Protein 2NN4 (pdb70)

Organism: Bacillus subtilis (strain 168) (NCBI:txid224308)

CATH classification: 1.10.287.760

Foldseek 3Di:
DAAPVVLCVVVVVVPDNDDPPDLLVVLVVSLVVLVVCVVVVNDDPVVSVVSNVNSVVVNVVD/DAAPVVLLVVCVVPHHQDDDPDLLVSLVVSLVVLVVCVVVVVDDPVVSVVSNVRSVVVNVVD/DQAPVVLVVVVVVVPDDDDPVDLLVSLVVSLVVLVVCVVVVNDDPVRNVRSNVSSVVVNVVD

B-factor: mean 38.06, std 12.07, range [15.98, 71.2]

InterPro domains:
  IPR009256 YqgQ-like [PF06014] (1-60)
  IPR023164 YqgQ-like superfamily [G3DSA:1.10.287.760] (1-71)
  IPR023164 YqgQ-like superfamily [SSF158379] (1-60)

Structure (mmCIF, N/CA/C/O backbone):
data_2NN4
#
_entry.id   2NN4
#
_cell.length_a   51.85
_cell.length_b   41.25
_cell.length_c   55.18
_cell.angle_alpha   90.00
_cell.angle_beta   113.39
_cell.angle_gamma   90.00
#
_symmetry.space_group_name_H-M   'P 1 21 1'
#
loop_
_entity.id
_entity.type
_entity.pdbx_description
1 polymer 'Hypothetical protein yqgQ'
2 water water
#
loop_
_atom_site.group_PDB
_atom_site.id
_atom_site.type_symbol
_atom_site.label_atom_id
_atom_site.label_alt_id
_atom_site.label_comp_id
_atom_site.label_asym_id
_atom_site.label_entity_id
_atom_site.label_seq_id
_atom_site.pdbx_PDB_ins_code
_atom_site.Cartn_x
_atom_site.Cartn_y
_atom_site.Cartn_z
_atom_site.occupancy
_atom_site.B_iso_or_equiv
_atom_site.auth_seq_id
_atom_site.auth_comp_id
_atom_site.auth_asym_id
_atom_site.auth_atom_id
_atom_site.pdbx_PDB_model_num
ATOM 1 N N . LEU A 1 2 ? -6.325 10.398 8.968 1.00 40.20 1 LEU A N 1
ATOM 2 C CA . LEU A 1 2 ? -6.483 8.919 9.034 1.00 38.87 1 LEU A CA 1
ATOM 3 C C . LEU A 1 2 ? -6.252 8.275 7.673 1.00 36.25 1 LEU A C 1
ATOM 4 O O . LEU A 1 2 ? -5.241 7.613 7.471 1.00 35.90 1 LEU A O 1
ATOM 9 N N . ASN A 1 3 ? -7.166 8.492 6.731 1.00 34.61 2 ASN A N 1
ATOM 10 C CA . ASN A 1 3 ? -7.031 7.879 5.411 1.00 34.69 2 ASN A CA 1
ATOM 11 C C . ASN A 1 3 ? -6.990 8.815 4.208 1.00 33.78 2 ASN A C 1
ATOM 12 O O . ASN A 1 3 ? -6.279 8.555 3.237 1.00 32.37 2 ASN A O 1
ATOM 17 N N . THR A 1 4 ? -7.746 9.903 4.252 1.00 32.60 3 THR A N 1
ATOM 18 C CA . THR A 1 4 ? -7.771 10.794 3.106 1.00 30.99 3 THR A CA 1
ATOM 19 C C . THR A 1 4 ? -7.399 12.234 3.393 1.00 30.62 3 THR A C 1
ATOM 20 O O . THR A 1 4 ? -7.202 12.626 4.544 1.00 29.59 3 THR A O 1
ATOM 24 N N . PHE A 1 5 ? -7.309 13.015 2.320 1.00 30.03 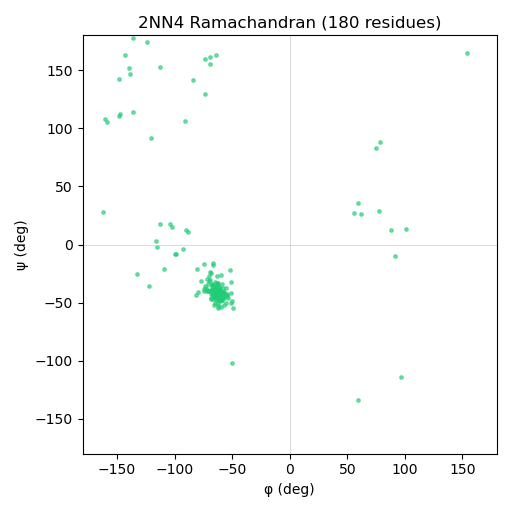4 PHE A N 1
ATOM 25 C CA . PHE A 1 5 ? -6.988 14.433 2.401 1.00 29.26 4 PHE A CA 1
ATOM 26 C C . PHE A 1 5 ? -8.015 15.112 3.298 1.00 28.57 4 PHE A C 1
ATOM 27 O O . PHE A 1 5 ? -7.680 15.973 4.114 1.00 29.45 4 PHE A O 1
ATOM 35 N N . TYR A 1 6 ? -9.270 14.710 3.146 1.00 27.56 5 TYR A N 1
ATOM 36 C CA . TYR A 1 6 ? -10.357 15.266 3.941 1.00 29.43 5 TYR A CA 1
ATOM 37 C C . TYR A 1 6 ? -10.154 15.043 5.438 1.00 28.70 5 TYR A C 1
ATOM 38 O O . TYR A 1 6 ? -10.382 15.949 6.238 1.00 26.50 5 TYR A O 1
ATOM 47 N N . ASP A 1 7 ? -9.748 13.832 5.817 1.00 27.73 6 ASP A N 1
ATOM 48 C CA . ASP A 1 7 ? -9.516 13.520 7.233 1.00 26.73 6 ASP A CA 1
ATOM 49 C C . ASP A 1 7 ? -8.446 14.435 7.832 1.00 25.25 6 ASP A C 1
ATOM 50 O O . ASP A 1 7 ? -8.597 14.938 8.940 1.00 24.03 6 ASP A O 1
ATOM 55 N N . VAL A 1 8 ? -7.363 14.638 7.092 1.00 25.15 7 VAL A N 1
ATOM 56 C CA . VAL A 1 8 ? -6.264 15.490 7.536 1.00 25.64 7 VAL A CA 1
ATOM 57 C C . VAL A 1 8 ? -6.796 16.919 7.669 1.00 27.60 7 VAL A C 1
ATOM 58 O O . VAL A 1 8 ? -6.396 17.666 8.563 1.00 27.62 7 VAL A O 1
ATOM 62 N N . GLN A 1 9 ? -7.691 17.295 6.762 1.00 28.48 8 GLN A N 1
ATOM 63 C CA . GLN A 1 9 ? -8.294 18.623 6.794 1.00 30.72 8 GLN A CA 1
ATOM 64 C C . GLN A 1 9 ? -9.018 18.833 8.126 1.00 30.76 8 GLN A C 1
ATOM 65 O O . GLN A 1 9 ? -8.946 19.908 8.703 1.00 31.51 8 GLN A O 1
ATOM 71 N N . GLN A 1 10 ? -9.712 17.802 8.609 1.00 32.01 9 GLN A N 1
ATOM 72 C CA . GLN A 1 10 ? -10.447 17.881 9.875 1.00 33.97 9 GLN A CA 1
ATOM 73 C C . GLN A 1 10 ? -9.502 17.927 11.068 1.00 34.72 9 GLN A C 1
ATOM 74 O O . GLN A 1 10 ? -9.790 18.567 12.079 1.00 34.97 9 GLN A O 1
ATOM 80 N N . LEU A 1 11 ? -8.380 17.231 10.953 1.00 33.74 10 LEU A N 1
ATOM 81 C CA . LEU A 1 11 ? -7.393 17.228 12.018 1.00 33.71 10 LEU A CA 1
ATOM 82 C C . LEU A 1 11 ? -6.893 18.662 12.202 1.00 33.59 10 LEU A C 1
ATOM 83 O O . LEU A 1 11 ? -6.911 19.200 13.306 1.00 31.81 10 LEU A O 1
ATOM 88 N N . LEU A 1 12 ? -6.456 19.275 11.105 1.00 32.46 11 LEU A N 1
ATOM 89 C CA . LEU A 1 12 ? -5.953 20.642 11.140 1.00 33.61 11 LEU A CA 1
ATOM 90 C C . LEU A 1 12 ? -7.029 21.688 11.422 1.00 35.17 11 LEU A C 1
ATOM 91 O O . LEU A 1 12 ? -6.724 22.777 11.892 1.00 35.16 11 LEU A O 1
ATOM 96 N N . LYS A 1 13 ? -8.284 21.364 11.130 1.00 38.44 12 LYS A N 1
ATOM 97 C CA . LYS A 1 13 ? -9.384 22.287 11.382 1.00 41.36 12 LYS A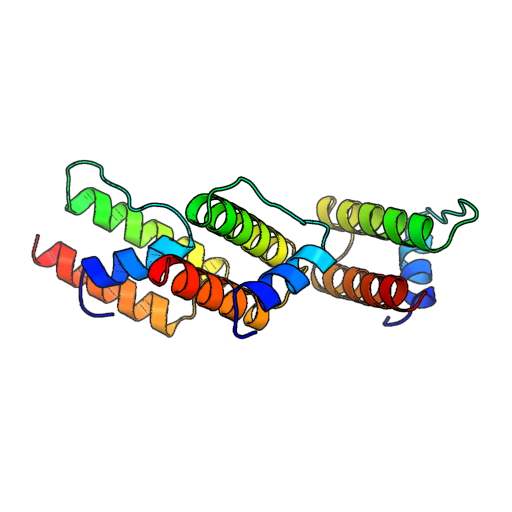 CA 1
ATOM 98 C C . LYS A 1 13 ? -9.557 22.406 12.903 1.00 43.31 12 LYS A C 1
ATOM 99 O O . LYS A 1 13 ? -9.956 23.447 13.427 1.00 42.74 12 LYS A O 1
ATOM 105 N N . THR A 1 14 ? -9.233 21.328 13.607 1.00 44.50 13 THR A N 1
ATOM 106 C CA . THR A 1 14 ? -9.319 21.294 15.059 1.00 45.43 13 THR A CA 1
ATOM 107 C C . THR A 1 14 ? -8.353 22.311 15.645 1.00 46.43 13 THR A C 1
ATOM 108 O O . THR A 1 14 ? -8.563 22.827 16.740 1.00 43.88 13 THR A O 1
ATOM 112 N N . PHE A 1 15 ? -7.294 22.603 14.897 1.00 48.35 14 PHE A N 1
ATOM 113 C CA . PHE A 1 15 ? -6.288 23.549 15.349 1.00 49.57 14 PHE A CA 1
ATOM 114 C C . PHE A 1 15 ? -6.382 24.902 14.666 1.00 50.53 14 PHE A C 1
ATOM 115 O O . PHE A 1 15 ? -5.431 25.674 14.686 1.00 51.03 14 PHE A O 1
ATOM 123 N N . GLY A 1 16 ? -7.535 25.175 14.057 1.00 52.40 15 GLY A N 1
ATOM 124 C CA . GLY A 1 16 ? -7.771 26.459 13.417 1.00 53.66 15 GLY A CA 1
ATOM 125 C C . GLY A 1 16 ? -7.458 26.692 11.949 1.00 55.43 15 GLY A C 1
ATOM 126 O O . GLY A 1 16 ? -7.851 27.723 11.401 1.00 55.74 15 GLY A O 1
ATOM 127 N N . HIS A 1 17 ? -6.773 25.762 11.293 1.00 57.48 16 HIS A N 1
ATOM 128 C CA . HIS A 1 17 ? -6.425 25.962 9.886 1.00 57.93 16 HIS A CA 1
ATOM 129 C C . HIS A 1 17 ? -7.422 25.432 8.853 1.00 57.39 16 HIS A C 1
ATOM 130 O O . HIS A 1 17 ? -7.520 24.223 8.647 1.00 57.88 16 HIS A O 1
ATOM 137 N N . ILE A 1 18 ? -8.160 26.340 8.219 1.00 56.02 17 ILE A N 1
ATOM 138 C CA . ILE A 1 18 ? -9.101 25.984 7.154 1.00 55.07 17 ILE A CA 1
ATOM 139 C C . ILE A 1 18 ? -8.593 26.768 5.941 1.00 52.02 17 ILE A C 1
ATOM 140 O O . ILE A 1 18 ? -8.950 27.928 5.730 1.00 52.10 17 ILE A O 1
ATOM 145 N N . VAL A 1 19 ? -7.735 26.135 5.151 1.00 48.46 18 VAL A N 1
ATOM 146 C CA . VAL A 1 19 ? -7.153 26.819 4.007 1.00 46.09 18 VAL A CA 1
ATOM 147 C C . VAL A 1 19 ? -7.549 26.330 2.625 1.00 44.01 18 VAL A C 1
ATOM 148 O O . VAL A 1 19 ? -7.899 25.170 2.424 1.00 43.96 18 VAL A O 1
ATOM 152 N N . TYR A 1 20 ? -7.482 27.250 1.674 1.00 41.94 19 TYR A N 1
ATOM 153 C CA . TYR A 1 20 ? -7.786 26.965 0.284 1.00 41.46 19 TYR A CA 1
ATOM 154 C C . TYR A 1 20 ? -7.094 28.045 -0.535 1.00 39.19 19 TYR A C 1
ATOM 155 O O . TYR A 1 20 ? -7.550 29.191 -0.551 1.00 38.48 19 TYR A O 1
ATOM 164 N N . PHE A 1 21 ? -5.993 27.679 -1.196 1.00 37.02 20 PHE A N 1
ATOM 165 C CA . PHE A 1 21 ? -5.222 28.619 -2.016 1.00 35.54 20 PHE A CA 1
ATOM 166 C C . PHE A 1 21 ? -5.534 28.488 -3.510 1.00 35.45 20 PHE A C 1
ATOM 167 O O . PHE A 1 21 ? -5.081 29.299 -4.324 1.00 35.78 20 PHE A O 1
ATOM 175 N N . GLY A 1 22 ? -6.293 27.464 -3.868 1.00 35.14 21 GLY A N 1
ATOM 176 C CA . GLY A 1 22 ? -6.623 27.250 -5.266 1.00 33.92 21 GLY A CA 1
ATOM 177 C C . GLY A 1 22 ? -5.566 26.406 -5.958 1.00 34.39 21 GLY A C 1
ATOM 178 O O . GLY A 1 22 ? -5.543 26.317 -7.181 1.00 35.05 21 GLY A O 1
ATOM 179 N N . ASP A 1 23 ? -4.681 25.799 -5.169 1.00 33.30 22 ASP A N 1
ATOM 180 C CA . ASP A 1 23 ? -3.610 24.943 -5.681 1.00 30.59 22 ASP A CA 1
ATOM 181 C C . ASP A 1 23 ? -3.379 23.859 -4.628 1.00 30.83 22 ASP A C 1
ATOM 182 O O . ASP A 1 23 ? -2.924 24.149 -3.521 1.00 27.56 22 ASP A O 1
ATOM 187 N N . ARG A 1 24 ? -3.711 22.619 -4.978 1.00 30.59 23 ARG A N 1
ATOM 188 C CA . ARG A 1 24 ? -3.571 21.485 -4.069 1.00 29.33 23 ARG A CA 1
ATOM 189 C C . ARG A 1 24 ? -2.148 21.212 -3.564 1.00 26.77 23 ARG A C 1
ATOM 190 O O . ARG A 1 24 ? -1.951 20.900 -2.385 1.00 24.31 23 ARG A O 1
ATOM 198 N N . GLU A 1 25 ? -1.170 21.313 -4.457 1.00 23.22 24 GLU A N 1
ATOM 199 C CA . GLU A 1 25 ? 0.217 21.075 -4.100 1.00 24.16 24 GLU A CA 1
ATOM 200 C C . GLU A 1 25 ? 0.698 22.045 -3.024 1.00 23.77 24 GLU A C 1
ATOM 201 O O . GLU A 1 25 ? 1.395 21.637 -2.096 1.00 20.99 24 GLU A O 1
ATOM 207 N N . LEU A 1 26 ? 0.333 23.320 -3.165 1.00 21.05 25 LEU A N 1
ATOM 208 C CA . LEU A 1 26 ? 0.731 24.364 -2.214 1.00 21.49 25 LEU A CA 1
ATOM 209 C C . LEU A 1 26 ? -0.051 24.230 -0.911 1.00 21.62 25 LEU A C 1
ATOM 210 O O . LEU A 1 26 ? 0.486 24.500 0.158 1.00 22.37 25 LEU A O 1
ATOM 215 N N . GLU A 1 27 ? -1.317 23.832 -0.992 1.00 21.82 26 GLU A N 1
ATOM 216 C CA . GLU A 1 27 ? -2.114 23.639 0.225 1.00 24.07 26 GLU A CA 1
ATOM 217 C C . GLU A 1 27 ? -1.500 22.479 1.023 1.00 24.12 26 GLU A C 1
ATOM 218 O O . GLU A 1 27 ? -1.390 22.533 2.244 1.00 25.12 26 GLU A O 1
ATOM 224 N N . ILE A 1 28 ? -1.098 21.426 0.321 1.00 22.83 27 ILE A N 1
ATOM 225 C CA . ILE A 1 28 ? -0.495 20.277 0.978 1.00 23.03 27 ILE A CA 1
ATOM 226 C C . ILE A 1 28 ? 0.821 20.626 1.663 1.00 24.39 27 ILE A C 1
ATOM 227 O O . ILE A 1 28 ? 1.085 20.168 2.782 1.00 23.11 27 ILE A O 1
ATOM 232 N N . GLU A 1 29 ? 1.645 21.423 0.989 1.00 22.62 28 GLU A N 1
ATOM 233 C CA . GLU A 1 29 ? 2.925 21.827 1.546 1.00 26.30 28 GLU A CA 1
ATOM 234 C C . GLU A 1 29 ? 2.693 22.646 2.810 1.00 26.60 28 GLU A C 1
ATOM 235 O O . GLU A 1 29 ? 3.407 22.472 3.796 1.00 27.36 28 GLU A O 1
ATOM 241 N N . PHE A 1 30 ? 1.686 23.521 2.781 1.00 26.19 29 PHE A N 1
ATOM 242 C CA . PHE A 1 30 ? 1.346 24.346 3.937 1.00 24.96 29 PHE A CA 1
ATOM 243 C C . PHE A 1 30 ? 0.939 23.390 5.059 1.00 24.92 29 PHE A C 1
ATOM 244 O O . PHE A 1 30 ? 1.491 23.425 6.158 1.00 25.21 29 PHE A O 1
ATOM 252 N N . MET A 1 31 ? -0.031 22.533 4.762 1.00 22.36 30 MET A N 1
ATOM 253 C CA . MET A 1 31 ? -0.531 21.564 5.723 1.00 21.12 30 MET A CA 1
ATOM 254 C C . MET A 1 31 ? 0.593 20.744 6.376 1.00 21.21 30 MET A C 1
ATOM 255 O O . MET A 1 31 ? 0.561 20.511 7.581 1.00 21.41 30 MET A O 1
ATOM 260 N N . LEU A 1 32 ? 1.578 20.323 5.586 1.00 22.18 31 LEU A N 1
ATOM 261 C CA . LEU A 1 32 ? 2.710 19.556 6.098 1.00 24.05 31 LEU A CA 1
ATOM 262 C C . LEU A 1 32 ? 3.539 20.400 7.080 1.00 27.33 31 LEU A C 1
ATOM 263 O O . LEU A 1 32 ? 4.022 19.876 8.092 1.00 24.79 31 LEU A O 1
ATOM 268 N N . ASP A 1 33 ? 3.700 21.697 6.790 1.00 29.12 32 ASP A N 1
ATOM 269 C CA . ASP A 1 33 ? 4.446 22.592 7.687 1.00 29.45 32 ASP A CA 1
ATOM 270 C C . ASP A 1 33 ? 3.680 22.698 9.009 1.00 30.20 32 ASP A C 1
ATOM 271 O O . ASP A 1 33 ? 4.271 22.623 10.089 1.00 30.30 32 ASP A O 1
ATOM 276 N N . GLU A 1 34 ? 2.365 22.883 8.917 1.00 29.16 33 GLU A N 1
ATOM 277 C CA . GLU A 1 34 ? 1.521 22.993 10.101 1.00 29.38 33 GLU A CA 1
ATOM 278 C C . GLU A 1 34 ? 1.532 21.730 10.971 1.00 27.70 33 GLU A C 1
ATOM 279 O O . GLU A 1 34 ? 1.534 21.813 12.198 1.00 27.44 33 GLU A O 1
ATOM 285 N N . LEU A 1 35 ? 1.535 20.564 10.331 1.00 26.20 34 LEU A N 1
ATOM 286 C CA . LEU A 1 35 ? 1.530 19.297 11.058 1.00 24.52 34 LEU A CA 1
ATOM 287 C C . LEU A 1 35 ? 2.833 19.130 11.830 1.00 23.40 34 LEU A C 1
ATOM 288 O O . LEU A 1 35 ? 2.846 18.691 12.983 1.00 23.45 34 LEU A O 1
ATOM 293 N N . LYS A 1 36 ? 3.925 19.485 11.170 1.00 23.69 35 LYS A N 1
ATOM 294 C CA . LYS A 1 36 ? 5.254 19.411 11.748 1.00 28.70 35 LYS A CA 1
ATOM 295 C C . LYS A 1 36 ? 5.365 20.366 12.949 1.00 30.76 35 LYS A C 1
ATOM 296 O O . LYS A 1 36 ? 5.938 20.017 13.975 1.00 30.70 35 LYS A O 1
ATOM 302 N N . GLU A 1 37 ? 4.811 21.567 12.816 1.00 32.63 36 GLU A N 1
ATOM 303 C CA . GLU A 1 37 ? 4.845 22.546 13.905 1.00 35.17 36 GLU A CA 1
ATOM 304 C C . GLU A 1 37 ? 4.044 22.017 15.092 1.00 33.40 36 GLU A C 1
ATOM 305 O O . GLU A 1 37 ? 4.475 22.129 16.236 1.00 33.58 36 GLU A O 1
ATOM 311 N N . LEU A 1 38 ? 2.874 21.453 14.807 1.00 31.60 37 LEU A N 1
ATOM 312 C CA . LEU A 1 38 ? 2.023 20.893 15.847 1.00 31.76 37 LEU A CA 1
ATOM 313 C C . LEU A 1 38 ? 2.782 19.797 16.587 1.00 32.22 37 LEU A C 1
ATOM 314 O O . LEU A 1 38 ? 2.813 19.777 17.812 1.00 31.29 37 LEU A O 1
ATOM 319 N N . TYR A 1 39 ? 3.409 18.892 15.841 1.00 32.11 38 TYR A N 1
ATOM 320 C CA . TYR A 1 39 ? 4.161 17.819 16.465 1.00 32.54 38 TYR A CA 1
ATOM 321 C C . TYR A 1 39 ? 5.350 18.368 17.260 1.00 34.70 38 TYR A C 1
ATOM 322 O O . TYR A 1 39 ? 5.584 17.938 18.388 1.00 34.37 38 TYR A O 1
ATOM 331 N N . MET A 1 40 ? 6.093 19.314 16.682 1.00 34.79 39 MET A N 1
ATOM 332 C CA . MET A 1 40 ? 7.241 19.897 17.371 1.00 36.19 39 MET A CA 1
ATOM 333 C C . MET A 1 40 ? 6.789 20.531 18.688 1.00 37.97 39 MET A C 1
ATOM 334 O O . MET A 1 40 ? 7.521 20.507 19.680 1.00 38.99 39 MET A O 1
ATOM 339 N N . ASN A 1 41 ? 5.574 21.079 18.695 1.00 36.73 40 ASN A N 1
ATOM 340 C CA . ASN A 1 41 ? 5.028 21.723 19.884 1.00 36.49 40 ASN A CA 1
ATOM 341 C C . ASN A 1 41 ? 4.249 20.787 20.788 1.00 34.64 40 ASN A C 1
ATOM 342 O O . ASN A 1 41 ? 3.538 21.227 21.686 1.00 36.41 40 ASN A O 1
ATOM 347 N N . HIS A 1 42 ? 4.384 19.493 20.533 1.00 32.67 41 HIS A N 1
ATOM 348 C CA . HIS A 1 42 ? 3.738 18.459 21.330 1.00 32.57 41 HIS A CA 1
ATOM 349 C C . HIS A 1 42 ? 2.205 18.481 21.349 1.00 32.91 41 HIS A C 1
ATOM 350 O O . HIS A 1 42 ? 1.597 17.979 22.296 1.00 33.45 41 HIS A O 1
ATOM 357 N N . MET A 1 43 ? 1.576 19.026 20.307 1.00 31.30 42 MET A N 1
ATOM 358 C CA . MET A 1 43 ? 0.112 19.092 20.267 1.00 30.61 42 MET A CA 1
ATOM 359 C C . MET A 1 43 ? -0.570 17.914 19.561 1.00 28.76 42 MET A C 1
ATOM 360 O O . MET A 1 43 ? -1.803 17.820 19.523 1.00 28.09 42 MET A O 1
ATOM 365 N N . ILE A 1 44 ? 0.237 17.019 19.005 1.00 25.79 43 ILE A N 1
ATOM 366 C CA . ILE A 1 44 ? -0.273 15.823 18.354 1.00 26.78 43 ILE A CA 1
ATOM 367 C C . ILE A 1 44 ? 0.767 14.733 18.565 1.00 27.45 43 ILE A C 1
ATOM 368 O O . ILE A 1 44 ? 1.968 14.992 18.543 1.00 28.41 43 ILE A O 1
ATOM 373 N N . GLU A 1 45 ? 0.308 13.516 18.785 1.00 26.23 44 GLU A N 1
ATOM 374 C CA . GLU A 1 45 ? 1.220 12.410 18.991 1.00 29.79 44 GLU A CA 1
ATOM 375 C C . GLU A 1 45 ? 1.975 12.059 17.713 1.00 30.11 44 GLU A C 1
ATOM 376 O O . 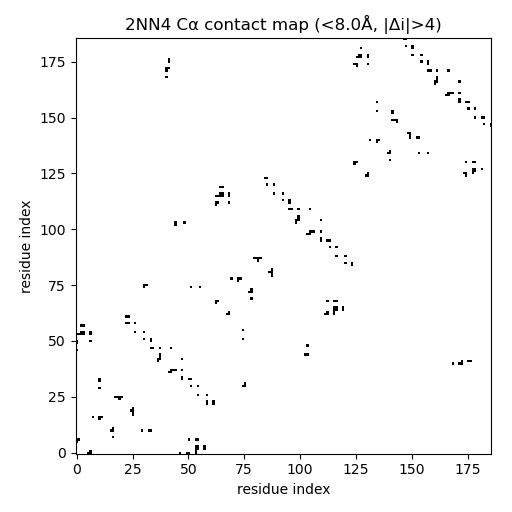GLU A 1 45 ? 1.506 12.332 16.612 1.00 29.34 44 GLU A O 1
ATOM 382 N N . LYS A 1 46 ? 3.147 11.455 17.886 1.00 29.60 45 LYS A N 1
ATOM 383 C CA . LYS A 1 46 ? 4.013 11.050 16.789 1.00 30.72 45 LYS A CA 1
ATOM 384 C C . LYS A 1 46 ? 3.268 10.166 15.790 1.00 29.76 45 LYS A C 1
ATOM 385 O O . LYS A 1 46 ? 3.409 10.332 14.586 1.00 27.55 45 LYS A O 1
ATOM 391 N N . GLU A 1 47 ? 2.466 9.238 16.298 1.00 29.49 46 GLU A N 1
ATOM 392 C CA . GLU A 1 47 ? 1.702 8.333 15.442 1.00 31.87 46 GLU A CA 1
ATOM 393 C C . GLU A 1 47 ? 0.709 9.069 14.522 1.00 31.72 46 GLU A C 1
ATOM 394 O O . GLU A 1 47 ? 0.521 8.682 13.371 1.00 31.04 46 GLU A O 1
ATOM 400 N N . GLN A 1 48 ? 0.069 10.119 15.033 1.00 30.67 47 GLN A N 1
ATOM 401 C CA . GLN A 1 48 ? -0.907 10.873 14.244 1.00 31.49 47 GLN A CA 1
ATOM 402 C C . GLN A 1 48 ? -0.192 11.731 13.216 1.00 31.04 47 GLN A C 1
ATOM 403 O O . GLN A 1 48 ? -0.633 11.871 12.072 1.00 27.70 47 GLN A O 1
ATOM 409 N N . TRP A 1 49 ? 0.916 12.324 13.628 1.00 29.75 48 TRP A N 1
ATOM 410 C CA . TRP A 1 49 ? 1.652 13.152 12.703 1.00 28.93 48 TRP A CA 1
ATOM 411 C C . TRP A 1 49 ? 2.242 12.301 11.581 1.00 26.88 48 TRP A C 1
ATOM 412 O O . TRP A 1 49 ? 2.170 12.672 10.409 1.00 28.78 48 TRP A O 1
ATOM 423 N N . ALA A 1 50 ? 2.815 11.154 11.930 1.00 25.46 49 ALA A N 1
ATOM 424 C CA . ALA A 1 50 ? 3.406 10.280 10.911 1.00 24.13 49 ALA A CA 1
ATOM 425 C C . ALA A 1 50 ? 2.335 9.829 9.908 1.00 23.45 49 ALA A C 1
ATOM 426 O O . ALA A 1 50 ? 2.564 9.812 8.699 1.00 25.79 49 ALA A O 1
ATOM 428 N N . ARG A 1 51 ? 1.163 9.478 10.414 1.00 21.89 50 ARG A N 1
ATOM 429 C CA . ARG A 1 51 ? 0.086 9.036 9.543 1.00 23.08 50 ARG A CA 1
ATOM 430 C C . ARG A 1 51 ? -0.469 10.196 8.711 1.00 23.27 50 ARG A C 1
ATOM 431 O O . ARG A 1 51 ? -0.774 10.026 7.534 1.00 22.85 50 ARG A O 1
ATOM 439 N N . ALA A 1 52 ? -0.592 11.369 9.327 1.00 22.19 51 ALA A N 1
ATOM 440 C CA . ALA A 1 52 ? -1.122 12.535 8.627 1.00 21.53 51 ALA A CA 1
ATOM 441 C C . ALA A 1 52 ? -0.216 12.941 7.478 1.00 20.64 51 ALA A C 1
ATOM 442 O O . ALA A 1 52 ? -0.707 13.183 6.376 1.00 22.07 51 ALA A O 1
ATOM 444 N N . ALA A 1 53 ? 1.096 12.993 7.719 1.00 19.09 52 ALA A N 1
ATOM 445 C CA . ALA A 1 53 ? 2.050 13.371 6.682 1.00 19.68 52 ALA A CA 1
ATOM 446 C C . ALA A 1 53 ? 2.038 12.341 5.557 1.00 21.25 52 ALA A C 1
ATOM 447 O O . ALA A 1 53 ? 2.100 12.700 4.387 1.00 19.11 52 ALA A O 1
ATOM 449 N N . ALA A 1 54 ? 1.968 11.062 5.929 1.00 19.35 53 ALA A N 1
ATOM 450 C CA . ALA A 1 54 ? 1.920 9.979 4.963 1.00 20.17 53 ALA A CA 1
ATOM 451 C C . ALA A 1 54 ? 0.701 10.154 4.043 1.00 17.18 53 ALA A C 1
ATOM 452 O O . ALA A 1 54 ? 0.809 10.035 2.829 1.00 19.65 53 ALA A O 1
ATOM 454 N N . VAL A 1 55 ? -0.457 10.416 4.629 1.00 19.48 54 VAL A N 1
ATOM 455 C CA . VAL A 1 55 ? -1.675 10.632 3.854 1.00 19.87 54 VAL A CA 1
ATOM 456 C C . VAL A 1 55 ? -1.475 11.805 2.874 1.00 21.17 54 VAL A C 1
ATOM 457 O O . VAL A 1 55 ? -1.863 11.709 1.714 1.00 19.91 54 VAL A O 1
ATOM 461 N N . LEU A 1 56 ? -0.845 12.892 3.335 1.00 20.06 55 LEU A N 1
ATOM 462 C CA . LEU A 1 56 ? -0.593 14.061 2.476 1.00 19.19 55 LEU A CA 1
ATOM 463 C C . LEU A 1 56 ? 0.409 13.745 1.365 1.00 18.85 55 LEU A C 1
ATOM 464 O O . LEU A 1 56 ? 0.311 14.287 0.257 1.00 16.28 55 LEU A O 1
ATOM 469 N N . ARG A 1 57 ? 1.381 12.882 1.649 1.00 18.44 56 ARG A N 1
ATOM 470 C CA . ARG A 1 57 ? 2.347 12.517 0.622 1.00 21.21 56 ARG A CA 1
ATOM 471 C C . ARG A 1 57 ? 1.644 11.739 -0.497 1.00 22.15 56 ARG A C 1
ATOM 472 O O . ARG A 1 57 ? 1.953 11.905 -1.678 1.00 21.14 56 ARG A O 1
ATOM 480 N N . LYS A 1 58 ? 0.697 10.886 -0.110 1.00 22.73 57 LYS A N 1
ATOM 481 C CA . LYS A 1 58 ? -0.042 10.077 -1.065 1.00 22.04 57 LYS A CA 1
ATOM 482 C C . LYS A 1 58 ? -0.933 10.979 -1.910 1.00 22.15 57 LYS A C 1
ATOM 483 O O . LYS A 1 58 ? -0.978 10.862 -3.129 1.00 19.46 57 LYS A O 1
ATOM 489 N N . GLU A 1 59 ? -1.624 11.894 -1.246 1.00 24.91 58 GLU A N 1
ATOM 490 C CA . GLU A 1 59 ? -2.516 12.839 -1.910 1.00 27.18 58 GLU A CA 1
ATOM 491 C C . GLU A 1 59 ? -1.728 13.659 -2.941 1.00 26.89 58 GLU A C 1
ATOM 492 O O . GLU A 1 59 ? -2.188 13.885 -4.057 1.00 23.71 58 GLU A O 1
ATOM 498 N N . LEU A 1 60 ? -0.525 14.075 -2.562 1.00 27.07 59 LEU A N 1
ATOM 499 C CA . LEU A 1 60 ? 0.327 14.869 -3.433 1.00 29.02 59 LEU A CA 1
ATOM 500 C C . LEU A 1 60 ? 0.686 14.100 -4.697 1.00 30.99 59 LEU A C 1
ATOM 501 O O . LEU A 1 60 ? 0.713 14.654 -5.789 1.00 29.42 59 LEU A O 1
ATOM 506 N N . GLU A 1 61 ? 0.970 12.817 -4.531 1.00 31.43 60 GLU A N 1
ATOM 507 C CA . GLU A 1 61 ? 1.336 11.968 -5.643 1.00 34.81 60 GLU A CA 1
ATOM 508 C C . GLU A 1 61 ? 0.123 11.773 -6.540 1.00 35.75 60 GLU A C 1
ATOM 509 O O . GLU A 1 61 ? 0.244 11.768 -7.762 1.00 36.85 60 GLU A O 1
ATOM 515 N N . GLN A 1 62 ? -1.050 11.632 -5.930 1.00 36.18 61 GLN A N 1
ATOM 516 C CA . GLN A 1 62 ? -2.285 11.424 -6.677 1.00 38.73 61 GLN A CA 1
ATOM 517 C C . GLN A 1 62 ? -2.752 12.660 -7.447 1.00 40.77 61 GLN A C 1
ATOM 518 O O . GLN A 1 62 ? -3.441 12.537 -8.457 1.00 41.09 61 GLN A O 1
ATOM 524 N N . THR A 1 63 ? -2.400 13.849 -6.973 1.00 42.10 62 THR A N 1
ATOM 525 C CA . THR A 1 63 ? -2.806 15.053 -7.682 1.00 44.11 62 THR A CA 1
ATOM 526 C C . THR A 1 63 ? -1.826 15.297 -8.831 1.00 45.27 62 THR A C 1
ATOM 527 O O . THR A 1 63 ? -2.300 15.477 -9.970 1.00 46.55 62 THR A O 1
ATOM 531 N N . LEU B 1 2 ? 13.643 1.442 0.963 1.00 31.69 1 LEU B N 1
ATOM 532 C CA . LEU B 1 2 ? 14.728 2.412 0.597 1.00 32.18 1 LEU B CA 1
ATOM 533 C C . LEU B 1 2 ? 15.903 1.639 0.018 1.00 32.31 1 LEU B C 1
ATOM 534 O O . LEU B 1 2 ? 16.478 0.792 0.696 1.00 31.93 1 LEU B O 1
ATOM 539 N N . ASN B 1 3 ? 16.269 1.926 -1.226 1.00 30.86 2 ASN B N 1
ATOM 540 C CA . ASN B 1 3 ? 17.367 1.203 -1.845 1.00 32.96 2 ASN B CA 1
ATOM 541 C C . ASN B 1 3 ? 18.378 2.083 -2.550 1.00 33.39 2 ASN B C 1
ATOM 542 O O . ASN B 1 3 ? 19.534 1.702 -2.702 1.00 36.03 2 ASN B O 1
ATOM 547 N N . THR B 1 4 ? 17.951 3.262 -2.983 1.00 32.18 3 THR B N 1
ATOM 548 C CA . THR B 1 4 ? 18.842 4.144 -3.719 1.00 30.78 3 THR B CA 1
ATOM 549 C C . THR B 1 4 ? 18.775 5.606 -3.289 1.00 29.92 3 THR B C 1
ATOM 550 O O . THR B 1 4 ? 17.974 5.989 -2.444 1.00 30.64 3 THR B O 1
ATOM 554 N N . PHE B 1 5 ? 19.617 6.418 -3.913 1.00 30.39 4 PHE B N 1
ATOM 555 C CA . PHE B 1 5 ? 19.675 7.848 -3.646 1.00 33.07 4 PHE B CA 1
ATOM 556 C C . PHE B 1 5 ? 18.289 8.466 -3.878 1.00 35.47 4 PHE B C 1
ATOM 557 O O . PHE B 1 5 ? 17.807 9.261 -3.062 1.00 35.24 4 PHE B O 1
ATOM 565 N N . TYR B 1 6 ? 17.664 8.096 -4.997 1.00 38.05 5 TYR B N 1
ATOM 566 C CA . TYR B 1 6 ? 16.328 8.582 -5.354 1.00 42.12 5 TYR B CA 1
ATOM 567 C C . TYR B 1 6 ? 15.318 8.308 -4.243 1.00 39.90 5 TYR B C 1
ATOM 568 O O . TYR B 1 6 ? 14.569 9.196 -3.837 1.00 39.41 5 TYR B O 1
ATOM 577 N N . ASP B 1 7 ? 15.289 7.064 -3.772 1.00 37.60 6 ASP B N 1
ATOM 578 C CA . ASP B 1 7 ? 14.372 6.664 -2.709 1.00 36.28 6 ASP B CA 1
ATOM 579 C C . ASP B 1 7 ? 14.497 7.553 -1.485 1.00 34.45 6 ASP B C 1
ATOM 580 O O . ASP B 1 7 ? 13.489 7.936 -0.891 1.00 35.37 6 ASP B O 1
ATOM 585 N N . VAL B 1 8 ? 15.737 7.849 -1.091 1.00 32.73 7 VAL B N 1
ATOM 586 C CA . VAL B 1 8 ? 15.996 8.682 0.090 1.00 31.30 7 VAL B CA 1
ATOM 587 C C . VAL B 1 8 ? 15.472 10.085 -0.149 1.00 31.11 7 VAL B C 1
ATOM 588 O O . VAL B 1 8 ? 14.976 10.737 0.760 1.00 29.17 7 VAL B O 1
ATOM 592 N N . GLN B 1 9 ? 15.596 10.553 -1.382 1.00 33.15 8 GLN B N 1
ATOM 593 C CA . GLN B 1 9 ? 15.069 11.862 -1.717 1.00 36.61 8 GLN B CA 1
ATOM 594 C C . GLN B 1 9 ? 13.564 11.832 -1.505 1.00 37.24 8 GLN B C 1
ATOM 595 O O . GLN B 1 9 ? 12.984 12.785 -0.981 1.00 37.30 8 GLN B O 1
ATOM 601 N N . GLN B 1 10 ? 12.932 10.728 -1.900 1.00 37.73 9 GLN B N 1
ATOM 602 C CA . GLN B 1 10 ? 11.482 10.607 -1.749 1.00 38.43 9 GLN B CA 1
ATOM 603 C C . GLN B 1 10 ? 11.097 10.651 -0.273 1.00 37.68 9 GLN B C 1
ATOM 604 O O . GLN B 1 10 ? 10.038 11.154 0.081 1.00 37.60 9 GLN B O 1
ATOM 610 N N . LEU B 1 11 ? 11.962 10.121 0.585 1.00 38.28 10 LEU B N 1
ATOM 611 C CA . LEU B 1 11 ? 11.711 10.128 2.026 1.00 38.02 10 LEU B CA 1
ATOM 612 C C . LEU B 1 11 ? 11.858 11.539 2.594 1.00 36.10 10 LEU B C 1
ATOM 613 O O . LEU B 1 11 ? 11.079 11.967 3.449 1.00 35.09 10 LEU B O 1
ATOM 618 N N . LEU B 1 12 ? 12.859 12.259 2.112 1.00 35.35 11 LEU B N 1
ATOM 619 C CA . LEU B 1 12 ? 13.108 13.606 2.591 1.00 36.48 11 LEU B CA 1
ATOM 620 C C . LEU B 1 12 ? 12.103 14.632 2.069 1.00 37.70 11 LEU B C 1
ATOM 621 O O . LEU B 1 12 ? 11.996 15.718 2.627 1.00 37.23 11 LEU B O 1
ATOM 626 N N . LYS B 1 13 ? 11.363 14.290 1.013 1.00 41.01 12 LYS B N 1
ATOM 627 C CA . LYS B 1 13 ? 10.371 15.216 0.447 1.00 43.47 12 LYS B CA 1
ATOM 628 C C . LYS B 1 13 ? 9.296 15.625 1.453 1.00 43.69 12 LYS B C 1
ATOM 629 O O . LYS B 1 13 ? 8.708 16.695 1.336 1.00 44.70 12 LYS B O 1
ATOM 635 N N . THR B 1 14 ? 9.041 14.770 2.436 1.00 43.66 13 THR B N 1
ATOM 636 C CA . THR B 1 14 ? 8.044 15.050 3.462 1.00 44.70 13 THR B CA 1
ATOM 637 C C . THR B 1 14 ? 8.440 16.231 4.356 1.00 46.63 13 THR B C 1
ATOM 638 O O . THR B 1 14 ? 7.588 16.819 5.030 1.00 47.90 13 THR B O 1
ATOM 642 N N . PHE B 1 15 ? 9.724 16.590 4.342 1.00 46.30 14 PHE B N 1
ATOM 643 C CA . PHE B 1 15 ? 10.231 17.668 5.192 1.00 45.30 14 PHE B CA 1
ATOM 644 C C . PHE B 1 15 ? 10.786 18.892 4.461 1.00 45.14 14 PHE B C 1
ATOM 645 O O . PHE B 1 15 ? 11.290 19.821 5.095 1.00 44.20 14 PHE B O 1
ATOM 653 N N . GLY B 1 16 ? 10.697 18.892 3.137 1.00 44.41 15 GLY B N 1
ATOM 654 C CA . GLY B 1 16 ? 11.201 20.014 2.365 1.00 45.67 15 GLY B CA 1
ATOM 655 C C . GLY B 1 16 ? 11.593 19.572 0.975 1.00 46.77 15 GLY B C 1
ATOM 656 O O . GLY B 1 16 ? 11.739 18.374 0.716 1.00 47.29 15 GLY B O 1
ATOM 657 N N . HIS B 1 17 ? 11.769 20.538 0.079 1.00 48.94 16 HIS B N 1
ATOM 658 C CA . HIS B 1 17 ? 12.132 20.212 -1.293 1.00 51.22 16 HIS B CA 1
ATOM 659 C C . HIS B 1 17 ? 13.509 19.540 -1.410 1.00 50.57 16 HIS B C 1
ATOM 660 O O . HIS B 1 17 ? 14.307 19.562 -0.476 1.00 49.26 16 HIS B O 1
ATOM 667 N N . ILE B 1 18 ? 13.759 18.913 -2.558 1.00 52.44 17 ILE B N 1
ATOM 668 C CA . ILE B 1 18 ? 15.009 18.198 -2.836 1.00 53.50 17 ILE B CA 1
ATOM 669 C C . ILE B 1 18 ? 16.088 19.235 -3.068 1.00 53.71 17 ILE B C 1
ATOM 670 O O . ILE B 1 18 ? 15.896 20.148 -3.861 1.00 53.96 17 ILE B O 1
ATOM 675 N N . VAL B 1 19 ? 17.217 19.092 -2.387 1.00 52.96 18 VAL B N 1
ATOM 676 C CA . VAL B 1 19 ? 18.312 20.039 -2.523 1.00 52.14 18 VAL B CA 1
ATOM 677 C C . VAL B 1 19 ? 19.197 19.730 -3.722 1.00 51.15 18 VAL B C 1
ATOM 678 O O . VAL B 1 19 ? 19.451 18.566 -4.033 1.00 52.75 18 VAL B O 1
ATOM 682 N N . TYR B 1 20 ? 19.649 20.779 -4.401 1.00 48.90 19 TYR B N 1
ATOM 683 C CA . TYR B 1 20 ? 20.534 20.634 -5.547 1.00 46.24 19 TYR B CA 1
ATOM 684 C C . TYR B 1 20 ? 21.641 21.669 -5.438 1.00 41.96 19 TYR B C 1
ATOM 685 O O . TYR B 1 20 ? 21.387 22.867 -5.529 1.00 41.12 19 TYR B O 1
ATOM 694 N N . PHE B 1 21 ? 22.869 21.204 -5.245 1.00 37.54 20 PHE B N 1
ATOM 695 C CA . PHE B 1 21 ? 24.005 22.106 -5.112 1.00 32.67 20 PHE B CA 1
ATOM 696 C C . PHE B 1 21 ? 24.923 22.043 -6.315 1.00 30.90 20 PHE B C 1
ATOM 697 O O . PHE B 1 21 ? 25.695 22.963 -6.561 1.00 32.04 20 PHE B O 1
ATOM 705 N N . GLY B 1 22 ? 24.841 20.949 -7.064 1.00 32.38 21 GLY B N 1
ATOM 706 C CA . GLY B 1 22 ? 25.691 20.788 -8.230 1.00 30.89 21 GLY B CA 1
ATOM 707 C C . GLY B 1 22 ? 26.868 19.884 -7.924 1.00 30.78 21 GLY B C 1
ATOM 708 O O . GLY B 1 22 ? 27.840 19.818 -8.679 1.00 32.61 21 GLY B O 1
ATOM 709 N N . ASP B 1 23 ? 26.788 19.195 -6.795 1.00 30.77 22 ASP B N 1
ATOM 710 C CA . ASP B 1 23 ? 27.834 18.273 -6.381 1.00 29.18 22 ASP B CA 1
ATOM 711 C C . ASP B 1 23 ? 27.139 17.173 -5.603 1.00 28.58 22 ASP B C 1
ATOM 712 O O . ASP B 1 23 ? 26.616 17.401 -4.509 1.00 27.32 22 ASP B O 1
ATOM 717 N N . ARG B 1 24 ? 27.108 15.983 -6.193 1.00 27.77 23 ARG B N 1
ATOM 718 C CA . ARG B 1 24 ? 26.468 14.832 -5.577 1.00 28.55 23 ARG B CA 1
ATOM 719 C C . ARG B 1 24 ? 27.020 14.585 -4.163 1.00 25.98 23 ARG B C 1
ATOM 720 O O . ARG B 1 24 ? 26.263 14.351 -3.232 1.00 24.94 23 ARG B O 1
ATOM 728 N N . GLU B 1 25 ? 28.335 14.671 -4.003 1.00 26.55 24 GLU B N 1
ATOM 729 C CA . GLU B 1 25 ? 28.955 14.457 -2.696 1.00 27.64 24 GLU B CA 1
ATOM 730 C C . GLU B 1 25 ? 28.418 15.399 -1.621 1.00 26.40 24 GLU B C 1
ATOM 731 O O . GLU B 1 25 ? 28.018 14.956 -0.544 1.00 26.53 24 GLU B O 1
ATOM 737 N N . LEU B 1 26 ? 28.420 16.701 -1.904 1.00 24.75 25 LEU B N 1
ATOM 738 C CA . LEU B 1 26 ? 27.926 17.688 -0.937 1.00 23.17 25 LEU B CA 1
ATOM 739 C C . LEU B 1 26 ? 26.441 17.508 -0.634 1.00 22.99 25 LEU B C 1
ATOM 740 O O . LEU B 1 26 ? 25.987 17.743 0.490 1.00 24.15 25 LEU B O 1
ATOM 745 N N . GLU B 1 27 ? 25.681 17.088 -1.638 1.00 22.93 26 GLU B N 1
ATOM 746 C CA . GLU B 1 27 ? 24.248 16.871 -1.458 1.00 25.25 26 GLU B CA 1
ATOM 747 C C . GLU B 1 27 ? 24.021 15.706 -0.487 1.00 23.83 26 GLU B C 1
ATOM 748 O O . GLU B 1 27 ? 23.162 15.768 0.390 1.00 24.57 26 GLU B O 1
ATOM 754 N N . ILE B 1 28 ? 24.802 14.647 -0.644 1.00 25.07 27 ILE B N 1
ATOM 755 C CA . ILE B 1 28 ? 24.695 13.487 0.233 1.00 23.77 27 ILE B CA 1
ATOM 756 C C . ILE B 1 28 ? 25.066 13.874 1.666 1.00 22.67 27 ILE B C 1
ATOM 757 O O . ILE B 1 28 ? 24.404 13.464 2.621 1.00 20.63 27 ILE B O 1
ATOM 762 N N . GLU B 1 29 ? 26.126 14.667 1.806 1.00 24.75 28 GLU B N 1
ATOM 763 C CA . GLU B 1 29 ? 26.589 15.119 3.117 1.00 26.31 28 GLU B CA 1
ATOM 764 C C . GLU B 1 29 ? 25.492 15.929 3.788 1.00 26.18 28 GLU B C 1
ATOM 765 O O . GLU B 1 29 ? 25.278 15.831 4.994 1.00 24.71 28 GLU B O 1
ATOM 771 N N . PHE B 1 30 ? 24.795 16.736 2.993 1.00 25.47 29 PHE B N 1
ATOM 772 C CA . PHE B 1 30 ? 23.706 17.549 3.511 1.00 24.94 29 PHE B CA 1
ATOM 773 C C . PHE B 1 30 ? 22.549 16.658 3.966 1.00 22.52 29 PHE B C 1
ATOM 774 O O . PHE B 1 30 ? 21.998 16.844 5.045 1.00 22.91 29 PHE B O 1
ATOM 782 N N . MET B 1 31 ? 22.186 15.701 3.122 1.00 22.21 30 MET B N 1
ATOM 783 C CA . MET B 1 31 ? 21.095 14.774 3.405 1.00 22.22 30 MET B CA 1
ATOM 784 C C . MET B 1 31 ? 21.419 13.902 4.630 1.00 22.14 30 MET B C 1
ATOM 785 O O . MET B 1 31 ? 20.546 13.629 5.450 1.00 22.42 30 MET B O 1
ATOM 790 N N . LEU B 1 32 ? 22.663 13.459 4.765 1.00 22.39 31 LEU B N 1
ATOM 791 C CA . LEU B 1 32 ? 23.013 12.668 5.945 1.00 23.03 31 LEU B CA 1
ATOM 792 C C . LEU B 1 32 ? 22.725 13.536 7.168 1.00 23.20 31 LEU B C 1
ATOM 793 O O . LEU B 1 32 ? 22.120 13.082 8.143 1.00 22.46 31 LEU B O 1
ATOM 798 N N . ASP B 1 33 ? 23.142 14.797 7.089 1.00 24.82 32 ASP B N 1
ATOM 799 C CA . ASP B 1 33 ? 22.920 15.747 8.173 1.00 27.40 32 ASP B CA 1
ATOM 800 C C . ASP B 1 33 ? 21.436 15.925 8.467 1.00 26.48 32 ASP B C 1
ATOM 801 O O . ASP B 1 33 ? 21.020 15.892 9.631 1.00 28.32 32 ASP B O 1
ATOM 806 N N . GLU B 1 34 ? 20.636 16.126 7.423 1.00 26.68 33 GLU B N 1
ATOM 807 C CA . GLU B 1 34 ? 19.202 16.301 7.612 1.00 26.83 33 GLU B CA 1
ATOM 808 C C . GLU B 1 34 ? 18.608 15.058 8.270 1.00 27.28 33 GLU B C 1
ATOM 809 O O . GLU B 1 34 ? 17.774 15.158 9.172 1.00 26.44 33 GLU B O 1
ATOM 815 N N . LEU B 1 35 ? 19.044 13.880 7.824 1.00 25.48 34 LEU B N 1
ATOM 816 C CA . LEU B 1 35 ? 18.551 12.638 8.400 1.00 26.41 34 LEU B CA 1
ATOM 817 C C . LEU B 1 35 ? 18.846 12.553 9.901 1.00 26.60 34 LEU B C 1
ATOM 818 O O . LEU B 1 35 ? 17.987 12.143 10.680 1.00 27.15 34 LEU B O 1
ATOM 823 N N . LYS B 1 36 ? 20.051 12.943 10.306 1.00 27.88 35 LYS B N 1
ATOM 824 C CA . LYS B 1 36 ? 20.430 12.891 11.713 1.00 29.86 35 LYS B CA 1
ATOM 825 C C . LYS B 1 36 ? 19.524 13.766 12.575 1.00 31.63 35 LYS B C 1
ATOM 826 O O . LYS B 1 36 ? 19.051 13.325 13.620 1.00 29.63 35 LYS B O 1
ATOM 832 N N . GLU B 1 37 ? 19.284 15.000 12.133 1.00 32.49 36 GLU B N 1
ATOM 833 C CA . GLU B 1 37 ? 18.416 15.929 12.859 1.00 35.27 36 GLU B CA 1
ATOM 834 C C . GLU B 1 37 ? 16.985 15.410 12.951 1.00 34.96 36 GLU B C 1
ATOM 835 O O . GLU B 1 37 ? 16.355 15.499 14.007 1.00 35.49 36 GLU B O 1
ATOM 841 N N . LEU B 1 38 ? 16.470 14.884 11.844 1.00 31.99 37 LEU B N 1
ATOM 842 C CA . LEU B 1 38 ? 15.121 14.338 11.832 1.00 31.07 37 LEU B CA 1
ATOM 843 C C . LEU B 1 38 ? 15.060 13.206 12.846 1.00 32.52 37 LEU B C 1
ATOM 844 O O . LEU B 1 38 ? 14.110 13.105 13.611 1.00 31.45 37 LEU B O 1
ATOM 849 N N . TYR B 1 39 ? 16.079 12.355 12.857 1.00 31.78 38 TYR B N 1
ATOM 850 C CA . TYR B 1 39 ? 16.083 11.244 13.795 1.00 34.87 38 TYR B CA 1
ATOM 851 C C . TYR B 1 39 ? 16.056 11.706 15.256 1.00 37.81 38 TYR B C 1
ATOM 852 O O . TYR B 1 39 ? 15.250 11.215 16.044 1.00 37.89 38 TYR B O 1
ATOM 861 N N . MET B 1 40 ? 16.921 12.648 15.621 1.00 41.86 39 MET B N 1
ATOM 862 C CA . MET B 1 40 ? 16.943 13.139 16.999 1.00 47.16 39 MET B CA 1
ATOM 863 C C . MET B 1 40 ? 15.683 13.909 17.405 1.00 48.31 39 MET B C 1
ATOM 864 O O . MET B 1 40 ? 15.444 14.124 18.593 1.00 49.64 39 MET B O 1
ATOM 869 N N . ASN B 1 41 ? 14.878 14.321 16.427 1.00 49.02 40 ASN B N 1
ATOM 870 C CA . ASN B 1 41 ? 13.637 15.037 16.718 1.00 48.09 40 ASN B CA 1
ATOM 871 C C . ASN B 1 41 ? 12.456 14.088 16.582 1.00 46.72 40 ASN B C 1
ATOM 872 O O . ASN B 1 41 ? 11.304 14.514 16.496 1.00 46.64 40 ASN B O 1
ATOM 877 N N . HIS B 1 42 ? 12.762 12.797 16.550 1.00 45.01 41 HIS B N 1
ATOM 878 C CA . HIS B 1 42 ? 11.756 11.749 16.448 1.00 44.40 41 HIS B CA 1
ATOM 879 C C . HIS B 1 42 ? 10.827 11.875 15.248 1.00 43.24 41 HIS B C 1
ATOM 880 O O . HIS B 1 42 ? 9.692 11.395 15.268 1.00 42.99 41 HIS B O 1
ATOM 887 N N . MET B 1 43 ? 11.336 12.501 14.191 1.00 41.13 42 MET B N 1
ATOM 888 C CA . MET B 1 43 ? 10.581 12.703 12.962 1.00 39.05 42 MET B CA 1
ATOM 889 C C . MET B 1 43 ? 10.601 11.436 12.105 1.00 37.42 42 MET B C 1
ATOM 890 O O . MET B 1 43 ? 9.751 11.265 11.231 1.00 37.57 42 MET B O 1
ATOM 895 N N . ILE B 1 44 ? 11.583 10.565 12.341 1.00 33.15 43 ILE B N 1
ATOM 896 C CA . ILE B 1 44 ? 11.679 9.296 11.621 1.00 32.19 43 ILE B CA 1
ATOM 897 C C . ILE B 1 44 ? 12.096 8.173 12.565 1.00 31.93 43 ILE B C 1
ATOM 898 O O . ILE B 1 44 ? 12.772 8.410 13.565 1.00 31.02 43 ILE B O 1
ATOM 903 N N . GLU B 1 45 ? 11.688 6.950 12.245 1.00 31.42 44 GLU B N 1
ATOM 904 C CA . GLU B 1 45 ? 12.026 5.799 13.071 1.00 31.58 44 GLU B CA 1
ATOM 905 C C . GLU B 1 45 ? 13.488 5.405 12.913 1.00 30.94 44 GLU B C 1
ATOM 906 O O . GLU B 1 45 ? 14.132 5.767 11.927 1.00 30.02 44 GLU B O 1
ATOM 912 N N . LYS B 1 46 ? 14.003 4.664 13.892 1.00 29.53 45 LYS B N 1
ATOM 913 C CA . LYS B 1 46 ? 15.387 4.205 13.875 1.00 29.00 45 LYS B CA 1
ATOM 914 C C . LYS B 1 46 ? 15.695 3.387 12.632 1.00 27.89 45 LYS B C 1
ATOM 915 O O . LYS B 1 46 ? 16.747 3.557 12.028 1.00 28.98 45 LYS B O 1
ATOM 921 N N . GLU B 1 47 ? 14.772 2.510 12.247 1.00 27.89 46 GLU B N 1
ATOM 922 C CA . GLU B 1 47 ? 14.966 1.647 11.084 1.00 29.21 46 GLU B CA 1
ATOM 923 C C . GLU B 1 47 ? 15.114 2.426 9.782 1.00 28.67 46 GLU B C 1
ATOM 924 O O . GLU B 1 47 ? 15.986 2.124 8.971 1.00 28.23 46 GLU B O 1
ATOM 930 N N . GLN B 1 48 ? 14.251 3.416 9.583 1.00 26.14 47 GLN B N 1
ATOM 931 C CA . GLN B 1 48 ? 14.277 4.245 8.384 1.00 28.12 47 GLN B CA 1
ATOM 932 C C . GLN B 1 48 ? 15.538 5.085 8.332 1.00 24.54 47 GLN B C 1
ATOM 933 O O . GLN B 1 48 ? 16.147 5.258 7.276 1.00 24.13 47 GLN B O 1
ATOM 939 N N . TRP B 1 49 ? 15.919 5.616 9.485 1.00 23.36 48 TRP B N 1
ATOM 940 C CA . TRP B 1 49 ? 17.111 6.435 9.592 1.00 21.64 48 TRP B CA 1
ATOM 941 C C . TRP B 1 49 ? 18.346 5.607 9.228 1.00 19.38 48 TRP B C 1
ATOM 942 O O . TRP B 1 49 ? 19.146 5.999 8.385 1.00 18.42 48 TRP B O 1
ATOM 953 N N . ALA B 1 50 ? 18.479 4.444 9.858 1.00 20.40 49 ALA B N 1
ATOM 954 C CA . ALA B 1 50 ? 19.626 3.567 9.606 1.00 20.61 49 ALA B CA 1
ATOM 955 C C . ALA B 1 50 ? 19.703 3.122 8.149 1.00 20.32 49 ALA B C 1
ATOM 956 O O . ALA B 1 50 ? 20.767 3.170 7.541 1.00 20.18 49 ALA B O 1
ATOM 958 N N . ARG B 1 51 ? 18.579 2.705 7.579 1.00 21.83 50 ARG B N 1
ATOM 959 C CA . ARG B 1 51 ? 18.585 2.261 6.185 1.00 23.08 50 ARG B CA 1
ATOM 960 C C . ARG B 1 51 ? 18.936 3.402 5.233 1.00 21.52 50 ARG B C 1
ATOM 961 O O . ARG B 1 51 ? 19.727 3.230 4.304 1.00 20.76 50 ARG B O 1
ATOM 969 N N . ALA B 1 52 ? 18.346 4.570 5.463 1.00 21.92 51 ALA B N 1
ATOM 970 C CA . ALA B 1 52 ? 18.624 5.715 4.598 1.00 21.04 51 ALA B CA 1
ATOM 971 C C . ALA B 1 52 ? 20.089 6.142 4.682 1.00 19.29 51 ALA B C 1
ATOM 972 O O . ALA B 1 52 ? 20.740 6.343 3.664 1.00 19.54 51 ALA B O 1
ATOM 974 N N . ALA B 1 53 ? 20.624 6.279 5.890 1.00 18.75 52 ALA B N 1
ATOM 975 C CA . ALA B 1 53 ? 22.021 6.696 5.994 1.00 19.57 52 ALA B CA 1
ATOM 976 C C . ALA B 1 53 ? 22.905 5.712 5.239 1.00 20.08 52 ALA B C 1
ATOM 977 O O . ALA B 1 53 ? 23.796 6.113 4.484 1.00 21.17 52 ALA B O 1
ATOM 979 N N . ALA B 1 54 ? 22.640 4.419 5.430 1.00 21.62 53 ALA B N 1
ATOM 980 C CA . ALA B 1 54 ? 23.416 3.374 4.773 1.00 18.94 53 ALA B CA 1
ATOM 981 C C . ALA B 1 54 ? 23.309 3.498 3.269 1.00 17.64 53 ALA B C 1
ATOM 982 O O . ALA B 1 54 ? 24.296 3.339 2.558 1.00 18.92 53 ALA B O 1
ATOM 984 N N . VAL B 1 55 ? 22.110 3.785 2.772 1.00 20.36 54 VAL B N 1
ATOM 985 C CA . VAL B 1 55 ? 21.938 3.936 1.328 1.00 18.40 54 VAL B CA 1
ATOM 986 C C . VAL B 1 55 ? 22.815 5.088 0.836 1.00 21.10 54 VAL B C 1
ATOM 987 O O . VAL B 1 55 ? 23.520 4.948 -0.167 1.00 22.62 54 VAL B O 1
ATOM 991 N N . LEU B 1 56 ? 22.794 6.223 1.542 1.00 22.93 55 LEU B N 1
ATOM 992 C CA . LEU B 1 56 ? 23.622 7.368 1.139 1.00 21.93 55 LEU B CA 1
ATOM 993 C C . LEU B 1 56 ? 25.112 7.061 1.242 1.00 20.71 55 LEU B C 1
ATOM 994 O O . LEU B 1 56 ? 25.895 7.481 0.387 1.00 20.25 55 LEU B O 1
ATOM 999 N N . ARG B 1 57 ? 25.524 6.344 2.284 1.00 20.51 56 ARG B N 1
ATOM 1000 C CA . ARG B 1 57 ? 26.944 5.998 2.369 1.00 21.54 56 ARG B CA 1
ATOM 1001 C C . ARG B 1 57 ? 27.326 5.111 1.171 1.00 21.65 56 ARG B C 1
ATOM 1002 O O . ARG B 1 57 ? 28.441 5.219 0.636 1.00 19.40 56 ARG B O 1
ATOM 1010 N N . LYS B 1 58 ? 26.398 4.256 0.733 1.00 21.69 57 LYS B N 1
ATOM 1011 C CA . LYS B 1 58 ? 26.654 3.401 -0.439 1.00 24.46 57 LYS B CA 1
ATOM 1012 C C . LYS B 1 58 ? 26.759 4.293 -1.673 1.00 24.53 57 LYS B C 1
ATOM 1013 O O . LYS B 1 58 ? 27.624 4.099 -2.522 1.00 24.17 57 LYS B O 1
ATOM 1019 N N . GLU B 1 59 ? 25.865 5.271 -1.767 1.00 26.51 58 GLU B N 1
ATOM 1020 C CA . GLU B 1 59 ? 25.878 6.211 -2.894 1.00 27.09 58 GLU B CA 1
ATOM 1021 C C . GLU B 1 59 ? 27.175 7.008 -2.888 1.00 27.74 58 GLU B C 1
ATOM 1022 O O . GLU B 1 59 ? 27.797 7.233 -3.940 1.00 24.51 58 GLU B O 1
ATOM 1028 N N . LEU B 1 60 ? 27.580 7.439 -1.696 1.00 27.13 59 LEU B N 1
ATOM 1029 C CA . LEU B 1 60 ? 28.792 8.238 -1.563 1.00 29.88 59 LEU B CA 1
ATOM 1030 C C . LEU B 1 60 ? 29.988 7.478 -2.118 1.00 30.17 59 LEU B C 1
ATOM 1031 O O . LEU B 1 60 ? 30.788 8.032 -2.866 1.00 30.62 59 LEU B O 1
ATOM 1036 N N . GLU B 1 61 ? 30.101 6.200 -1.773 1.00 32.82 60 GLU B N 1
ATOM 1037 C CA . GLU B 1 61 ? 31.216 5.393 -2.256 1.00 37.59 60 GLU B CA 1
ATOM 1038 C C . GLU B 1 61 ? 31.180 5.231 -3.76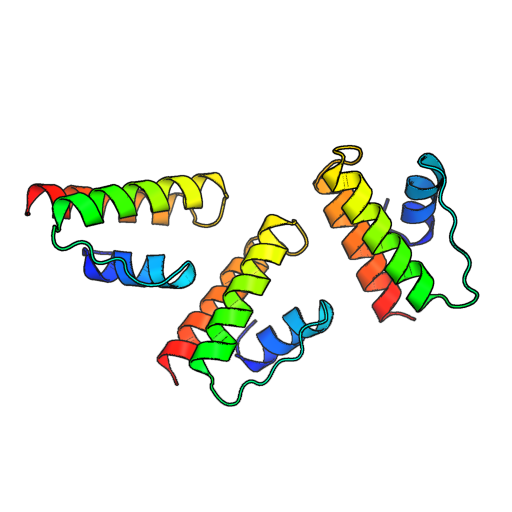2 1.00 38.79 60 GLU B C 1
ATOM 1039 O O . GLU B 1 61 ? 32.223 5.225 -4.403 1.00 38.62 60 GLU B O 1
ATOM 1045 N N . GLN B 1 62 ? 29.981 5.103 -4.325 1.00 41.90 61 GLN B N 1
ATOM 1046 C CA . GLN B 1 62 ? 29.832 4.943 -5.769 1.00 44.82 61 GLN B CA 1
ATOM 1047 C C . GLN B 1 62 ? 30.148 6.229 -6.523 1.00 46.59 61 GLN B C 1
ATOM 1048 O O . GLN B 1 62 ? 30.772 6.192 -7.578 1.00 47.67 61 GLN B O 1
ATOM 1054 N N . THR B 1 63 ? 29.719 7.363 -5.978 1.00 49.75 62 THR B N 1
ATOM 1055 C CA . THR B 1 63 ? 29.956 8.661 -6.613 1.00 52.26 62 THR B CA 1
ATOM 1056 C C . THR B 1 63 ? 31.409 9.113 -6.470 1.00 52.99 62 THR B C 1
ATOM 1057 O O . THR B 1 63 ? 32.139 9.108 -7.481 1.00 53.66 62 THR B O 1
ATOM 1061 N N . LEU C 1 2 ? -3.566 15.378 36.370 1.00 64.11 1 LEU C N 1
ATOM 1062 C CA . LEU C 1 2 ? -4.724 16.225 35.949 1.00 64.11 1 LEU C CA 1
ATOM 1063 C C . LEU C 1 2 ? -5.313 15.745 34.626 1.00 63.63 1 LEU C C 1
ATOM 1064 O O . LEU C 1 2 ? -4.585 15.319 33.733 1.00 63.46 1 LEU C O 1
ATOM 1069 N N . ASN C 1 3 ? -6.633 15.817 34.500 1.00 63.78 2 ASN C N 1
ATOM 1070 C CA . ASN C 1 3 ? -7.279 15.390 33.269 1.00 64.36 2 ASN C CA 1
ATOM 1071 C C . ASN C 1 3 ? -8.692 15.925 33.123 1.00 63.80 2 ASN C C 1
ATOM 1072 O O . ASN C 1 3 ? -9.535 15.306 32.479 1.00 63.49 2 ASN C O 1
ATOM 1077 N N . THR C 1 4 ? -8.949 17.077 33.729 1.00 64.14 3 THR C N 1
ATOM 1078 C CA . THR C 1 4 ? -10.261 17.704 33.637 1.00 64.23 3 THR C CA 1
ATOM 1079 C C . THR C 1 4 ? -10.081 19.215 33.559 1.00 64.12 3 THR C C 1
ATOM 1080 O O . THR C 1 4 ? -9.010 19.735 33.875 1.00 64.29 3 THR C O 1
ATOM 1084 N N . PHE C 1 5 ? -11.127 19.912 33.131 1.00 63.54 4 PHE C N 1
ATOM 1085 C CA . PHE C 1 5 ? -11.089 21.366 33.002 1.00 63.27 4 PHE C CA 1
ATOM 1086 C C . PHE C 1 5 ? -10.593 22.021 34.282 1.00 63.06 4 PHE C C 1
ATOM 1087 O O . PHE C 1 5 ? -9.694 22.861 34.253 1.00 63.15 4 PHE C O 1
ATOM 1095 N N . TYR C 1 6 ? -11.194 21.627 35.401 1.00 62.60 5 TYR C N 1
ATOM 1096 C CA . TYR C 1 6 ? -10.837 22.161 36.705 1.00 61.87 5 TYR C CA 1
ATOM 1097 C C . TYR C 1 6 ? -9.360 21.910 36.986 1.00 60.26 5 TYR C C 1
ATOM 1098 O O . TYR C 1 6 ? -8.648 22.800 37.452 1.00 60.90 5 TYR C O 1
ATOM 1107 N N . ASP C 1 7 ? -8.904 20.697 36.687 1.00 57.50 6 ASP C N 1
ATOM 1108 C CA . ASP C 1 7 ? -7.513 20.322 36.896 1.00 54.61 6 ASP C CA 1
ATOM 1109 C C . ASP C 1 7 ? -6.560 21.356 36.294 1.00 52.40 6 ASP C C 1
ATOM 1110 O O . ASP C 1 7 ? -5.616 21.807 36.951 1.00 50.61 6 ASP C O 1
ATOM 1115 N N . VAL C 1 8 ? -6.818 21.725 35.042 1.00 50.23 7 VAL C N 1
ATOM 1116 C CA . VAL C 1 8 ? -5.987 22.687 34.330 1.00 49.19 7 VAL C CA 1
ATOM 1117 C C . VAL C 1 8 ? -5.982 24.045 35.018 1.00 48.92 7 VAL C C 1
ATOM 1118 O O . VAL C 1 8 ? -4.966 24.738 35.016 1.00 48.26 7 VAL C O 1
ATOM 1122 N N . GLN C 1 9 ? -7.119 24.425 35.597 1.00 49.83 8 GLN C N 1
ATOM 1123 C CA . GLN C 1 9 ?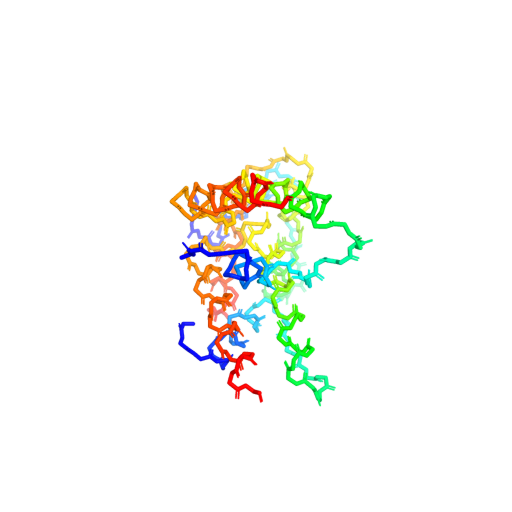 -7.223 25.700 36.303 1.00 49.76 8 GLN C CA 1
ATOM 1124 C C . GLN C 1 9 ? -6.352 25.605 37.553 1.00 49.03 8 GLN C C 1
ATOM 1125 O O . GLN C 1 9 ? -5.576 26.504 37.857 1.00 49.23 8 GLN C O 1
ATOM 1131 N N . GLN C 1 10 ? -6.490 24.496 38.271 1.00 49.85 9 GLN C N 1
ATOM 1132 C CA . GLN C 1 10 ? -5.710 24.245 39.476 1.00 49.94 9 GLN C CA 1
ATOM 1133 C C . GLN C 1 10 ? -4.229 24.463 39.150 1.00 48.27 9 GLN C C 1
ATOM 1134 O O . GLN C 1 10 ? -3.454 24.891 39.999 1.00 47.20 9 GLN C O 1
ATOM 1140 N N . LEU C 1 11 ? -3.847 24.157 37.912 1.00 46.21 10 LEU C N 1
ATOM 1141 C CA . LEU C 1 11 ? -2.471 24.325 37.464 1.00 44.06 10 LEU C CA 1
ATOM 1142 C C . LEU C 1 11 ? -2.195 25.774 37.076 1.00 43.78 10 LEU C C 1
ATOM 1143 O O . LEU C 1 11 ? -1.148 26.332 37.413 1.00 43.17 10 LEU C O 1
ATOM 1148 N N . LEU C 1 12 ? -3.132 26.383 36.359 1.00 43.36 11 LEU C N 1
ATOM 1149 C CA . LEU C 1 12 ? -2.970 27.770 35.938 1.00 45.07 11 LEU C CA 1
ATOM 1150 C C . LEU C 1 12 ? -3.074 28.743 37.113 1.00 45.98 11 LEU C C 1
ATOM 1151 O O . LEU C 1 12 ? -2.441 29.797 37.105 1.00 43.75 11 LEU C O 1
ATOM 1156 N N . LYS C 1 13 ? -3.876 28.397 38.115 1.00 48.09 12 LYS C N 1
ATOM 1157 C CA . LYS C 1 13 ? -4.021 29.254 39.287 1.00 51.52 12 LYS C CA 1
ATOM 1158 C C . LYS C 1 13 ? -2.643 29.440 39.900 1.00 53.02 12 LYS C C 1
ATOM 1159 O O . LYS C 1 13 ? -2.273 30.529 40.327 1.00 52.95 12 LYS C O 1
ATOM 1165 N N . THR C 1 14 ? -1.891 28.347 39.927 1.00 54.77 13 THR C N 1
ATOM 1166 C CA . THR C 1 14 ? -0.543 28.320 40.463 1.00 55.52 13 THR C CA 1
ATOM 1167 C C . THR C 1 14 ? 0.366 29.400 39.871 1.00 56.34 13 THR C C 1
ATOM 1168 O O . THR C 1 14 ? 1.370 29.773 40.476 1.00 55.93 13 THR C O 1
ATOM 1172 N N . PHE C 1 15 ? 0.010 29.906 38.694 1.00 58.00 14 PHE C N 1
ATOM 1173 C CA . PHE C 1 15 ? 0.802 30.939 38.031 1.00 59.30 14 PHE C CA 1
ATOM 1174 C C . PHE C 1 15 ? 0.063 32.275 37.961 1.00 60.61 14 PHE C C 1
ATOM 1175 O O . PHE C 1 15 ? 0.426 33.159 37.186 1.00 60.89 14 PHE C O 1
ATOM 1183 N N . GLY C 1 16 ? -0.965 32.420 38.791 1.00 62.02 15 GLY C N 1
ATOM 1184 C CA . GLY C 1 16 ? -1.749 33.643 38.807 1.00 63.68 15 GLY C CA 1
ATOM 1185 C C . GLY C 1 16 ? -2.962 33.397 37.942 1.00 64.21 15 GLY C C 1
ATOM 1186 O O . GLY C 1 16 ? -3.817 32.582 38.283 1.00 64.18 15 GLY C O 1
ATOM 1187 N N . HIS C 1 17 ? -3.044 34.112 36.829 1.00 65.57 16 HIS C N 1
ATOM 1188 C CA . HIS C 1 17 ? -4.126 33.921 35.874 1.00 66.82 16 HIS C CA 1
ATOM 1189 C C . HIS C 1 17 ? -5.541 34.130 36.407 1.00 6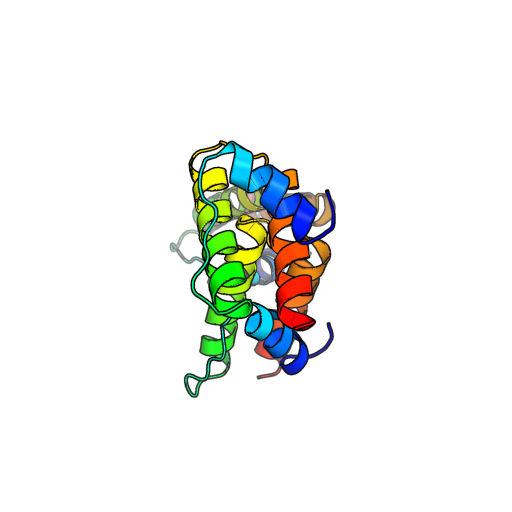5.97 16 HIS C C 1
ATOM 1190 O O . HIS C 1 17 ? -5.834 35.107 37.098 1.00 66.08 16 HIS C O 1
ATOM 1197 N N . ILE C 1 18 ? -6.406 33.177 36.059 1.00 65.92 17 ILE C N 1
ATOM 1198 C CA . ILE C 1 18 ? -7.832 33.142 36.399 1.00 65.57 17 ILE C CA 1
ATOM 1199 C C . ILE C 1 18 ? -8.570 34.166 35.513 1.00 63.68 17 ILE C C 1
ATOM 1200 O O . ILE C 1 18 ? -8.831 35.297 35.907 1.00 63.73 17 ILE C O 1
ATOM 1205 N N . VAL C 1 19 ? -8.881 33.716 34.294 1.00 61.67 18 VAL C N 1
ATOM 1206 C CA . VAL C 1 19 ? -9.547 34.515 33.255 1.00 59.61 18 VAL C CA 1
ATOM 1207 C C . VAL C 1 19 ? -10.814 35.287 33.575 1.00 57.72 18 VAL C C 1
ATOM 1208 O O . VAL C 1 19 ? -10.765 36.357 34.167 1.00 58.54 18 VAL C O 1
ATOM 1212 N N . TYR C 1 20 ? -11.940 34.718 33.156 1.00 56.08 19 TYR C N 1
ATOM 1213 C CA . TYR C 1 20 ? -13.273 35.291 33.322 1.00 54.22 19 TYR C CA 1
ATOM 1214 C C . TYR C 1 20 ? -13.575 36.391 32.305 1.00 52.53 19 TYR C C 1
ATOM 1215 O O . TYR C 1 20 ? -13.343 37.571 32.567 1.00 52.53 19 TYR C O 1
ATOM 1224 N N . PHE C 1 21 ? -14.094 35.992 31.145 1.00 49.83 20 PHE C N 1
ATOM 1225 C CA . PHE C 1 21 ? -14.464 36.934 30.093 1.00 48.08 20 PHE C CA 1
ATOM 1226 C C . PHE C 1 21 ? -15.967 36.860 29.898 1.00 48.95 20 PHE C C 1
ATOM 1227 O O . PHE C 1 21 ? -16.534 37.582 29.070 1.00 49.62 20 PHE C O 1
ATOM 1235 N N . GLY C 1 22 ? -16.606 35.972 30.652 1.00 48.14 21 GLY C N 1
ATOM 1236 C CA . GLY C 1 22 ? -18.042 35.797 30.531 1.00 47.57 21 GLY C CA 1
ATOM 1237 C C . GLY C 1 22 ? -18.369 34.972 29.300 1.00 45.77 21 GLY C C 1
ATOM 1238 O O . GLY C 1 22 ? -19.430 35.119 28.700 1.00 47.17 21 GLY C O 1
ATOM 1239 N N . ASP C 1 23 ? -17.439 34.105 28.920 1.00 45.32 22 ASP C N 1
ATOM 1240 C CA . ASP C 1 23 ? -17.605 33.239 27.759 1.00 44.13 22 ASP C CA 1
ATOM 1241 C C . ASP C 1 23 ? -16.626 32.065 27.860 1.00 44.42 22 ASP C C 1
ATOM 1242 O O . ASP C 1 23 ? -15.418 32.230 27.690 1.00 43.45 22 ASP C O 1
ATOM 1247 N N . ARG C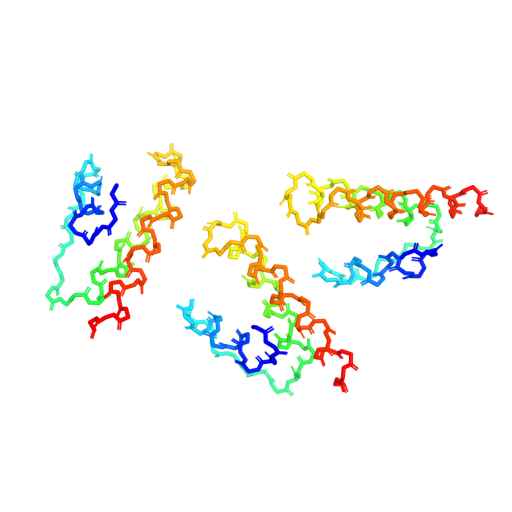 1 24 ? -17.166 30.881 28.134 1.00 45.88 23 ARG C N 1
ATOM 1248 C CA . ARG C 1 24 ? -16.372 29.665 28.287 1.00 44.97 23 ARG C CA 1
ATOM 1249 C C . ARG C 1 24 ? -15.357 29.368 27.185 1.00 42.97 23 ARG C C 1
ATOM 1250 O O . ARG C 1 24 ? -14.170 29.172 27.460 1.00 42.56 23 ARG C O 1
ATOM 1258 N N . GLU C 1 25 ? -15.816 29.327 25.941 1.00 39.41 24 GLU C N 1
ATOM 1259 C CA . GLU C 1 25 ? -14.927 29.011 24.833 1.00 39.12 24 GLU C CA 1
ATOM 1260 C C . GLU C 1 25 ? -13.777 30.007 24.631 1.00 37.98 24 GLU C C 1
ATOM 1261 O O . GLU C 1 25 ? -12.687 29.623 24.207 1.00 39.01 24 GLU C O 1
ATOM 1267 N N . LEU C 1 26 ? -14.012 31.282 24.927 1.00 35.09 25 LEU C N 1
ATOM 1268 C CA . LEU C 1 26 ? -12.964 32.279 24.764 1.00 34.18 25 LEU C CA 1
ATOM 1269 C C . LEU C 1 26 ? -11.975 32.173 25.914 1.00 31.31 25 LEU C C 1
ATOM 1270 O O . LEU C 1 26 ? -10.798 32.440 25.747 1.00 29.32 25 LEU C O 1
ATOM 1275 N N . GLU C 1 27 ? -12.465 31.773 27.080 1.00 33.47 26 GLU C N 1
ATOM 1276 C CA . GLU C 1 27 ? -11.612 31.617 28.253 1.00 35.62 26 GLU C CA 1
ATOM 1277 C C . GLU C 1 27 ? -10.729 30.392 28.080 1.00 35.62 26 GLU C C 1
ATOM 1278 O O . GLU C 1 27 ? -9.555 30.414 28.448 1.00 35.56 26 GLU C O 1
ATOM 1284 N N . ILE C 1 28 ? -11.292 29.327 27.508 1.00 36.87 27 ILE C N 1
ATOM 1285 C CA . ILE C 1 28 ? -10.529 28.102 27.260 1.00 35.89 27 ILE C CA 1
ATOM 1286 C C . ILE C 1 28 ? -9.424 28.458 26.268 1.00 34.67 27 ILE C C 1
ATOM 1287 O O . ILE C 1 28 ? -8.295 27.991 26.387 1.00 32.81 27 ILE C O 1
ATOM 1292 N N . GLU C 1 29 ? -9.758 29.311 25.302 1.00 34.41 28 GLU C N 1
ATOM 1293 C CA . GLU C 1 29 ? -8.797 29.765 24.298 1.00 35.70 28 GLU C CA 1
ATOM 1294 C C . GLU C 1 29 ? -7.636 30.543 24.932 1.00 34.74 28 GLU C C 1
ATOM 1295 O O . GLU C 1 29 ? -6.477 30.364 24.562 1.00 33.98 28 GLU C O 1
ATOM 1301 N N . PHE C 1 30 ? -7.954 31.420 25.878 1.00 33.09 29 PHE C N 1
ATOM 1302 C CA . PHE C 1 30 ? -6.926 32.209 26.548 1.00 33.24 29 PHE C CA 1
ATOM 1303 C C . PHE C 1 30 ? -6.060 31.280 27.394 1.00 31.47 29 PHE C C 1
ATOM 1304 O O . PHE C 1 30 ? -4.849 31.430 27.447 1.00 31.80 29 PHE C O 1
ATOM 1312 N N . MET C 1 31 ? -6.694 30.325 28.066 1.00 31.27 30 MET C N 1
ATOM 1313 C CA . MET C 1 31 ? -5.963 29.371 28.884 1.00 32.13 30 MET C CA 1
ATOM 1314 C C . MET C 1 31 ? -4.942 28.622 28.036 1.00 32.66 30 MET C C 1
ATOM 1315 O O . MET C 1 31 ? -3.841 28.341 28.492 1.00 32.17 30 MET C O 1
ATOM 1320 N N . LEU C 1 32 ? -5.300 28.317 26.794 1.00 32.74 31 LEU C N 1
ATOM 1321 C CA . LEU C 1 32 ? -4.388 27.615 25.894 1.00 33.50 31 LEU C CA 1
ATOM 1322 C C . LEU C 1 32 ? -3.142 28.450 25.595 1.00 33.46 31 LEU C C 1
ATOM 1323 O O . LEU C 1 32 ? -2.023 27.936 25.561 1.00 32.20 31 LEU C O 1
ATOM 1328 N N . ASP C 1 33 ? -3.348 29.742 25.372 1.00 34.33 32 ASP C N 1
ATOM 1329 C CA . ASP C 1 33 ? -2.256 30.659 25.069 1.00 35.28 32 ASP C CA 1
ATOM 1330 C C . ASP C 1 33 ? -1.340 30.798 26.277 1.00 34.76 32 ASP C C 1
ATOM 1331 O O . ASP C 1 33 ? -0.108 30.815 26.151 1.00 33.74 32 ASP C O 1
ATOM 1336 N N . GLU C 1 34 ? -1.950 30.900 27.450 1.00 33.76 33 GLU C N 1
ATOM 1337 C CA . GLU C 1 34 ? -1.187 31.013 28.676 1.00 35.34 33 GLU C CA 1
ATOM 1338 C C . GLU C 1 34 ? -0.343 29.750 28.880 1.00 35.59 33 GLU C C 1
ATOM 1339 O O . GLU C 1 34 ? 0.807 29.829 29.311 1.00 33.74 33 GLU C O 1
ATOM 1345 N N . LEU C 1 35 ? -0.909 28.589 28.557 1.00 34.36 34 LEU C N 1
ATOM 1346 C CA . LEU C 1 35 ? -0.185 27.328 28.701 1.00 35.56 34 LEU C CA 1
ATOM 1347 C C . LEU C 1 35 ? 0.989 27.256 27.732 1.00 35.93 34 LEU C C 1
ATOM 1348 O O . LEU C 1 35 ? 2.060 26.768 28.083 1.00 34.98 34 LEU C O 1
ATOM 1353 N N . LYS C 1 36 ? 0.794 27.736 26.509 1.00 37.14 35 LYS C N 1
ATOM 1354 C CA . LYS C 1 36 ? 1.886 27.725 25.548 1.00 39.83 35 LYS C CA 1
ATOM 1355 C C . LYS C 1 36 ? 2.948 28.698 26.048 1.00 40.44 35 LYS C C 1
ATOM 1356 O O . LYS C 1 36 ? 4.143 28.466 25.883 1.00 39.22 35 LYS C O 1
ATOM 1362 N N . GLU C 1 37 ? 2.490 29.782 26.671 1.00 41.48 36 GLU C N 1
ATOM 1363 C CA . GLU C 1 37 ? 3.372 30.805 27.221 1.00 44.29 36 GLU C CA 1
ATOM 1364 C C . GLU C 1 37 ? 4.257 30.211 28.309 1.00 42.35 36 GLU C C 1
ATOM 1365 O O . GLU C 1 37 ? 5.463 30.427 28.334 1.00 42.07 36 GLU C O 1
ATOM 1371 N N . LEU C 1 38 ? 3.635 29.471 29.215 1.00 42.36 37 LEU C N 1
ATOM 1372 C CA . LEU C 1 38 ? 4.353 28.830 30.303 1.00 42.72 37 LEU C CA 1
ATOM 1373 C C . LEU C 1 38 ? 5.397 27.881 29.749 1.00 43.57 37 LEU C C 1
ATOM 1374 O O . LEU C 1 38 ? 6.572 27.970 30.102 1.00 43.91 37 LEU C O 1
ATOM 1379 N N . TYR C 1 39 ? 4.962 26.975 28.878 1.00 43.83 38 TYR C N 1
ATOM 1380 C CA . TYR C 1 39 ? 5.863 26.002 28.278 1.00 44.11 38 TYR C CA 1
ATOM 1381 C C . TYR C 1 39 ? 7.054 26.664 27.578 1.00 44.39 38 TYR C C 1
ATOM 1382 O O . TYR C 1 39 ? 8.165 26.143 27.612 1.00 43.17 38 TYR C O 1
ATOM 1391 N N . MET C 1 40 ? 6.825 27.805 26.938 1.00 45.53 39 MET C N 1
ATOM 1392 C CA . MET C 1 40 ? 7.903 28.520 26.264 1.00 47.43 39 MET C CA 1
ATOM 1393 C C . MET C 1 40 ? 8.899 29.069 27.288 1.00 47.33 39 MET C C 1
ATOM 1394 O O . MET C 1 40 ? 10.097 29.131 27.028 1.00 47.15 39 MET C O 1
ATOM 1399 N N . ASN C 1 41 ? 8.393 29.473 28.449 1.00 46.86 40 ASN C N 1
ATOM 1400 C CA . ASN C 1 41 ? 9.244 30.016 29.500 1.00 45.93 40 ASN C CA 1
ATOM 1401 C C . ASN C 1 41 ? 9.767 28.896 30.386 1.00 45.76 40 ASN C C 1
ATOM 1402 O O . ASN C 1 41 ? 10.322 29.147 31.457 1.00 46.33 40 ASN C O 1
ATOM 1407 N N . HIS C 1 42 ? 9.563 27.660 29.933 1.00 43.48 41 HIS C N 1
ATOM 1408 C CA . HIS C 1 42 ? 10.023 26.472 30.643 1.00 40.54 41 HIS C CA 1
ATOM 1409 C C . HIS C 1 42 ? 9.458 26.341 32.056 1.00 38.23 41 HIS C C 1
ATOM 1410 O O . HIS C 1 42 ? 10.148 25.859 32.958 1.00 36.46 41 HIS C O 1
ATOM 1417 N N . MET C 1 43 ? 8.206 26.749 32.249 1.00 35.81 42 MET C N 1
ATOM 1418 C CA . MET C 1 43 ? 7.599 26.656 33.570 1.00 33.99 42 MET C CA 1
ATOM 1419 C C . MET C 1 43 ? 6.703 25.437 33.749 1.00 32.16 42 MET C C 1
ATOM 1420 O O . MET C 1 43 ? 6.240 25.153 34.854 1.00 31.99 42 MET C O 1
ATOM 1425 N N . ILE C 1 44 ? 6.452 24.725 32.656 1.00 29.17 43 ILE C N 1
ATOM 1426 C CA . ILE C 1 44 ? 5.690 23.479 32.712 1.00 30.06 43 ILE C CA 1
ATOM 1427 C C . ILE C 1 44 ? 6.391 22.502 31.770 1.00 28.63 43 ILE C C 1
ATOM 1428 O O . ILE C 1 44 ? 6.990 22.915 30.778 1.00 27.95 43 ILE C O 1
ATOM 1433 N N . GLU C 1 45 ? 6.360 21.221 32.113 1.00 29.59 44 GLU C N 1
ATOM 1434 C CA . GLU C 1 45 ? 6.972 20.186 31.286 1.00 33.24 44 GLU C CA 1
ATOM 1435 C C . GLU C 1 45 ? 6.191 20.013 29.982 1.00 33.29 44 GLU C C 1
ATOM 1436 O O . GLU C 1 45 ? 5.028 20.423 29.876 1.00 29.84 44 GLU C O 1
ATOM 1442 N N . LYS C 1 46 ? 6.831 19.399 28.993 1.00 34.21 45 LYS C N 1
ATOM 1443 C CA . LYS C 1 46 ? 6.176 19.162 27.712 1.00 34.77 45 LYS C CA 1
ATOM 1444 C C . LYS C 1 46 ? 5.007 18.197 27.923 1.00 33.33 45 LYS C C 1
ATOM 1445 O O . LYS C 1 46 ? 4.000 18.279 27.225 1.00 34.60 45 LYS C O 1
ATOM 1451 N N . GLU C 1 47 ? 5.142 17.281 28.883 1.00 33.16 46 GLU C N 1
ATOM 1452 C CA . GLU C 1 47 ? 4.074 16.323 29.177 1.00 33.89 46 GLU C CA 1
ATOM 1453 C C . GLU C 1 47 ? 2.865 17.054 29.726 1.00 33.80 46 GLU C C 1
ATOM 1454 O O . GLU C 1 47 ? 1.739 16.877 29.236 1.00 29.84 46 GLU C O 1
ATOM 1460 N N . GLN C 1 48 ? 3.105 17.868 30.751 1.00 32.46 47 GLN C N 1
ATOM 1461 C CA . GLN C 1 48 ? 2.047 18.668 31.406 1.00 33.18 47 GLN C CA 1
ATOM 1462 C C . GLN C 1 48 ? 1.291 19.490 30.384 1.00 31.65 47 GLN C C 1
ATOM 1463 O O . GLN C 1 48 ? 0.074 19.575 30.379 1.00 31.54 47 GLN C O 1
ATOM 1469 N N . TRP C 1 49 ? 2.084 20.114 29.538 1.00 31.94 48 TRP C N 1
ATOM 1470 C CA . TRP C 1 49 ? 1.572 20.976 28.477 1.00 33.02 48 TRP C CA 1
ATOM 1471 C C . TRP C 1 49 ? 0.753 20.251 27.411 1.00 31.72 48 TRP C C 1
ATOM 1472 O O . TRP C 1 49 ? -0.340 20.696 27.054 1.00 31.27 48 TRP C O 1
ATOM 1483 N N . ALA C 1 50 ? 1.301 19.165 26.884 1.00 31.17 49 ALA C N 1
ATOM 1484 C CA . ALA C 1 50 ? 0.568 18.387 25.888 1.00 29.14 49 ALA C CA 1
ATOM 1485 C C . ALA C 1 50 ? -0.775 17.906 26.498 1.00 27.91 49 ALA C C 1
ATOM 1486 O O . ALA C 1 50 ? -1.833 17.936 25.863 1.00 26.12 49 ALA C O 1
ATOM 1488 N N . ARG C 1 51 ? -0.712 17.437 27.739 1.00 26.06 50 ARG C N 1
ATOM 1489 C CA . ARG C 1 51 ? -1.901 16.954 28.413 1.00 25.77 50 ARG C CA 1
ATOM 1490 C C . ARG C 1 51 ? -2.923 18.047 28.747 1.00 26.31 50 ARG C C 1
ATOM 1491 O O . ARG C 1 51 ? -4.129 17.840 28.578 1.00 26.99 50 ARG C O 1
ATOM 1499 N N . ALA C 1 52 ? -2.465 19.202 29.224 1.00 24.42 51 ALA C N 1
ATOM 1500 C CA . ALA C 1 52 ? -3.399 20.283 29.573 1.00 23.46 51 ALA C CA 1
ATOM 1501 C C . ALA C 1 52 ? -4.067 20.846 28.331 1.00 21.07 51 ALA C C 1
ATOM 1502 O O . ALA C 1 52 ? -5.252 21.175 28.344 1.00 21.11 51 ALA C O 1
ATOM 1504 N N . ALA C 1 53 ? -3.295 20.974 27.258 1.00 21.34 52 ALA C N 1
ATOM 1505 C CA . ALA C 1 53 ? -3.830 21.505 26.013 1.00 21.28 52 ALA C CA 1
ATOM 1506 C C . ALA C 1 53 ? -4.881 20.528 25.467 1.00 23.69 52 ALA C C 1
ATOM 1507 O O . ALA C 1 53 ? -5.931 20.956 24.996 1.00 23.12 52 ALA C O 1
ATOM 1509 N N . ALA C 1 54 ? -4.616 19.221 25.560 1.00 23.08 53 ALA C N 1
ATOM 1510 C CA . ALA C 1 54 ? -5.565 18.216 25.068 1.00 23.69 53 ALA C CA 1
ATOM 1511 C C . ALA C 1 54 ? -6.847 18.221 25.898 1.00 24.09 53 ALA C C 1
ATOM 1512 O O . ALA C 1 54 ? -7.944 18.133 25.349 1.00 23.44 53 ALA C O 1
ATOM 1514 N N . VAL C 1 55 ? -6.712 18.320 27.219 1.00 22.29 54 VAL C N 1
ATOM 1515 C CA . VAL C 1 55 ? -7.886 18.363 28.091 1.00 23.23 54 VAL C CA 1
ATOM 1516 C C . VAL C 1 55 ? -8.759 19.588 27.738 1.00 24.54 54 VAL C C 1
ATOM 1517 O O . VAL C 1 55 ? -9.986 19.520 27.767 1.00 25.47 54 VAL C O 1
ATOM 1521 N N . LEU C 1 56 ? -8.117 20.702 27.405 1.00 24.21 55 LEU C N 1
ATOM 1522 C CA . LEU C 1 56 ? -8.839 21.914 27.039 1.00 26.76 55 LEU C CA 1
ATOM 1523 C C . LEU C 1 56 ? -9.492 21.808 25.664 1.00 27.16 55 LEU C C 1
ATOM 1524 O O . LEU C 1 56 ? -10.590 22.322 25.454 1.00 27.02 55 LEU C O 1
ATOM 1529 N N . ARG C 1 57 ? -8.816 21.150 24.727 1.00 29.74 56 ARG C N 1
ATOM 1530 C CA . ARG C 1 57 ? -9.364 20.991 23.387 1.00 32.64 56 ARG C CA 1
ATOM 1531 C C . ARG C 1 57 ? -10.575 20.061 23.400 1.00 33.42 56 ARG C C 1
ATOM 1532 O O . ARG C 1 57 ? -11.439 20.136 22.522 1.00 33.60 56 ARG C O 1
ATOM 1540 N N . LYS C 1 58 ? -10.630 19.188 24.402 1.00 32.08 57 LYS C N 1
ATOM 1541 C CA . LYS C 1 58 ? -11.750 18.268 24.560 1.00 31.95 57 LYS C CA 1
ATOM 1542 C C . LYS C 1 58 ? -12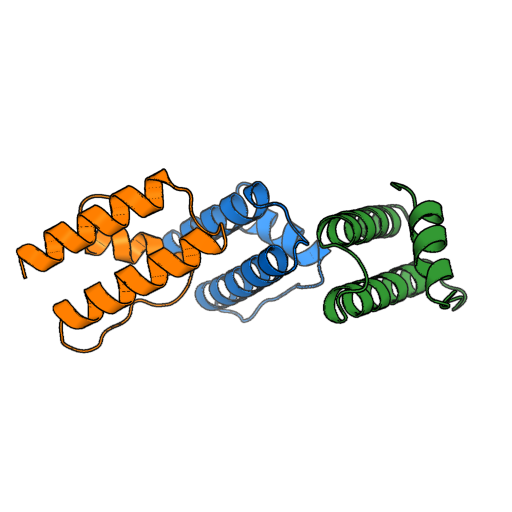.846 19.094 25.206 1.00 33.01 57 LYS C C 1
ATOM 1543 O O . LYS C 1 58 ? -14.023 18.991 24.865 1.00 30.45 57 LYS C O 1
ATOM 1549 N N . GLU C 1 59 ? -12.429 19.921 26.153 1.00 35.73 58 GLU C N 1
ATOM 1550 C CA . GLU C 1 59 ? -13.335 20.802 26.865 1.00 39.52 58 GLU C CA 1
ATOM 1551 C C . GLU C 1 59 ? -14.024 21.735 25.884 1.00 40.86 58 GLU C C 1
ATOM 1552 O O . GLU C 1 59 ? -15.231 21.970 25.969 1.00 42.33 58 GLU C O 1
ATOM 1558 N N . LEU C 1 60 ? -13.251 22.251 24.940 1.00 41.41 59 LEU C N 1
ATOM 1559 C CA . LEU C 1 60 ? -13.771 23.173 23.945 1.00 44.82 59 LEU C CA 1
ATOM 1560 C C . LEU C 1 60 ? -14.747 22.499 22.990 1.00 47.04 59 LEU C C 1
ATOM 1561 O O . LEU C 1 60 ? -15.731 23.103 22.580 1.00 47.15 59 LEU C O 1
ATOM 1566 N N . GLU C 1 61 ? -14.476 21.244 22.644 1.00 49.02 60 GLU C N 1
ATOM 1567 C CA . GLU C 1 61 ? -15.335 20.503 21.728 1.00 51.16 60 GLU C CA 1
ATOM 1568 C C . GLU C 1 61 ? -16.660 20.116 22.374 1.00 51.96 60 GLU C C 1
ATOM 1569 O O . GLU C 1 61 ? -17.677 20.005 21.694 1.00 50.99 60 GLU C O 1
ATOM 1575 N N . GLN C 1 62 ? -16.643 19.917 23.688 1.00 53.73 61 GLN C N 1
ATOM 1576 C CA . GLN C 1 62 ? -17.846 19.544 24.421 1.00 56.63 61 GLN C CA 1
ATOM 1577 C C . GLN C 1 62 ? -18.828 20.701 24.608 1.00 58.14 61 GLN C C 1
ATOM 1578 O O . GLN C 1 62 ? -20.040 20.508 24.534 1.00 58.94 61 GLN C O 1
ATOM 1584 N N . THR C 1 63 ? -18.317 21.901 24.861 1.00 59.60 62 THR C N 1
ATOM 1585 C CA . THR C 1 63 ? -19.199 23.048 25.037 1.00 61.53 62 THR C CA 1
ATOM 1586 C C . THR C 1 63 ? -19.442 23.730 23.692 1.00 61.87 62 THR C C 1
ATOM 1587 O O . THR C 1 63 ? -20.599 23.716 23.221 1.00 62.78 62 THR C O 1
#

Nearest PDB structures (foldseek):
  2nn4-assembly1_A  TM=9.964E-01  e=1.039E-08  Bacillus subtilis
  2rld-assembly1_A  TM=9.804E-01  e=5.236E+00  Bacteroides thetaiotaomicron VPI-5482
  8rnc-assembly1_B  TM=6.605E-01  e=1.720E+00  Influenza B virus (B/Memphis/13/2003)
  7r0e-assembly1_B  TM=6.840E-01  e=3.535E+00  Influenza A virus (A/Zhejiang/DTID-ZJU01/2013(H7N9))
  8rmq-assembly1_B  TM=4.878E-01  e=2.235E+00  Influenza A virus (A/Zhejiang/DTID-ZJU01/2013(H7N9))

Sequence (186 aa):
LNTFYDVQQLLKTFGHIVYFGDRELEIEFMLDELKELYMNHMIEKEQWARAAAVLRKELEQTLNTFYDVQQLLKTFGHIVYFGDRELEIEFMLDELKELYMNHMIEKEQWARAAAVLRKELEQTLNTFYDVQQLLKTFGHIVYFGDRELEIEFMLDELKELYMNHMIEKEQWARAAAVLRKELEQT

Secondary structure (DSSP, 8-state):
--SHHHHHHHHHTTT-----S-HHHHHHHHHHHHHHHHHTTSS-HHHHHHHHHHHHHHHHH-/--SHHHHHHHHGGGSPPP--S-HHHHHHHHHHHHHHHHHTTSS-HHHHHHHHHHHHHHHHH-/--SHHHHHHHHHTTS-----S-HHHHHHHHHHHHHHHHHTT-S-HHHHHHHHHHHHHHHHH-

Radius of gyration: 20.18 Å; Cα contacts (8 Å, |Δi|>4): 152; chains: 3; bounding box: 50×36×49 Å

Solvent-accessible surface area: 11782 Å² total; per-residue (Å²): 135,84,68,20,137,47,0,64,70,45,3,118,80,32,62,52,141,46,186,101,54,59,86,91,96,10,0,77,65,6,18,81,32,0,57,87,9,31,90,44,53,36,11,114,59,114,81,9,50,121,2,4,54,11,0,46,121,30,36,139,108,93,63,98,58,12,158,46,0,20,86,34,14,64,22,30,38,160,57,37,182,102,54,61,94,81,89,9,0,75,87,4,45,80,47,0,107,91,9,63,109,79,112,15,17,90,140,127,69,69,46,108,0,1,46,6,0,132,116,25,64,154,111,98,88,86,62,34,134,27,0,44,102,29,2,107,101,81,46,54,61,33,159,110,80,60,95,75,93,22,0,72,75,4,12,87,46,0,73,82,16,55,126,70,165,99,6,110,100,98,64,5,34,122,0,3,55,13,0,64,130,26,37,146,112,103